Protein AF-A0A939ZWT0-F1 (afdb_monomer)

Structure (mmCIF, N/CA/C/O backbone):
data_AF-A0A939ZWT0-F1
#
_entry.id   AF-A0A939ZWT0-F1
#
loop_
_atom_site.group_PDB
_atom_site.id
_atom_site.type_symbol
_atom_site.label_atom_id
_atom_site.label_alt_id
_atom_site.label_comp_id
_atom_site.label_asym_id
_atom_site.label_entity_id
_atom_site.label_seq_id
_atom_site.pdbx_PDB_ins_code
_atom_site.Cartn_x
_atom_site.Cartn_y
_atom_site.Cartn_z
_atom_site.occupancy
_atom_site.B_iso_or_equiv
_atom_site.auth_seq_id
_atom_site.auth_comp_id
_atom_site.auth_asym_id
_atom_site.auth_atom_id
_atom_site.pdbx_PDB_model_num
ATOM 1 N N . MET A 1 1 ? -25.552 7.555 7.723 1.00 55.94 1 MET A N 1
ATOM 2 C CA . MET A 1 1 ? -25.184 6.238 8.278 1.00 55.94 1 MET A CA 1
ATOM 3 C C . MET A 1 1 ? -23.714 6.033 7.975 1.00 55.94 1 MET A C 1
ATOM 5 O O . MET A 1 1 ? -23.357 6.115 6.806 1.00 55.94 1 MET A O 1
ATOM 9 N N . PHE A 1 2 ? -22.864 5.891 8.991 1.00 69.81 2 PHE A N 1
ATOM 10 C CA . PHE A 1 2 ? -21.455 5.576 8.764 1.00 69.81 2 PHE A CA 1
ATOM 11 C C . PHE A 1 2 ? -21.344 4.125 8.287 1.00 69.81 2 PHE A C 1
ATOM 13 O O . PHE A 1 2 ? -22.028 3.248 8.814 1.00 69.81 2 PHE A O 1
ATOM 20 N N . VAL A 1 3 ? -20.524 3.876 7.268 1.00 81.06 3 VAL A N 1
ATOM 21 C CA . VAL A 1 3 ? -20.187 2.512 6.848 1.00 81.06 3 VAL A CA 1
ATOM 22 C C . VAL A 1 3 ? -18.970 2.096 7.662 1.00 81.06 3 VAL A C 1
ATOM 24 O O . VAL A 1 3 ? -17.930 2.737 7.559 1.00 81.06 3 VAL A O 1
ATOM 27 N N . ASN A 1 4 ? -19.110 1.058 8.486 1.00 88.00 4 ASN A N 1
ATOM 28 C CA . ASN A 1 4 ? -17.984 0.466 9.201 1.00 88.00 4 ASN A CA 1
ATOM 29 C C . ASN A 1 4 ? -17.369 -0.645 8.332 1.00 88.00 4 ASN A C 1
ATOM 31 O O . ASN A 1 4 ? -17.991 -1.706 8.221 1.00 88.00 4 ASN A O 1
ATOM 35 N N . PRO A 1 5 ? -16.182 -0.448 7.728 1.00 89.62 5 PRO A N 1
ATOM 36 C CA . PRO A 1 5 ? -15.557 -1.482 6.908 1.00 89.62 5 PRO A CA 1
ATOM 37 C C . PRO A 1 5 ? -15.033 -2.668 7.738 1.00 89.62 5 PRO A C 1
ATOM 39 O O . PRO A 1 5 ? -14.711 -3.701 7.164 1.00 89.62 5 PRO A O 1
ATOM 42 N N . TYR A 1 6 ? -15.009 -2.554 9.073 1.00 90.25 6 TYR A N 1
ATOM 43 C CA . TYR A 1 6 ? -14.523 -3.580 10.001 1.00 90.25 6 TYR A CA 1
ATOM 44 C C . TYR A 1 6 ? -15.624 -4.431 10.642 1.00 90.25 6 TYR A C 1
ATOM 46 O O . TYR A 1 6 ? -15.314 -5.293 11.462 1.00 90.25 6 TYR A O 1
ATOM 54 N N . LYS A 1 7 ? -16.901 -4.197 10.304 1.00 86.25 7 LYS A N 1
ATOM 55 C CA . LYS A 1 7 ? -18.057 -4.763 11.024 1.00 86.25 7 LYS A CA 1
ATOM 56 C C . LYS A 1 7 ? -17.969 -6.281 11.257 1.00 86.25 7 LYS A C 1
ATOM 58 O O . LYS A 1 7 ? -18.334 -6.731 12.334 1.00 86.25 7 LYS A O 1
ATOM 63 N N . ASP A 1 8 ? -17.432 -7.018 10.286 1.00 85.75 8 ASP A N 1
ATOM 64 C CA . ASP A 1 8 ? -17.311 -8.483 10.310 1.00 85.75 8 ASP A CA 1
ATOM 65 C C . ASP A 1 8 ? -15.844 -8.938 10.116 1.00 85.75 8 ASP A C 1
ATOM 67 O O . ASP A 1 8 ? -15.560 -9.965 9.498 1.00 85.75 8 ASP A O 1
ATOM 71 N N . CYS A 1 9 ? -14.883 -8.114 10.556 1.00 88.25 9 CYS A N 1
ATOM 72 C CA . CYS A 1 9 ? -13.453 -8.332 10.308 1.00 88.25 9 CYS A CA 1
ATOM 73 C C . CYS A 1 9 ? -12.710 -8.999 11.469 1.00 88.25 9 CYS A C 1
ATOM 75 O O . CYS A 1 9 ? -11.755 -9.732 11.225 1.00 88.25 9 CYS A O 1
ATOM 77 N N . PHE A 1 10 ? -13.136 -8.763 12.711 1.00 86.81 10 PHE A N 1
ATOM 78 C CA . PHE A 1 10 ? -12.363 -9.138 13.902 1.00 86.81 10 PHE A CA 1
ATOM 79 C C . PHE A 1 10 ? -12.363 -10.642 14.218 1.00 86.81 10 PHE A C 1
ATOM 81 O O . PHE A 1 10 ? -11.518 -11.097 14.981 1.00 86.81 10 PHE A O 1
ATOM 88 N N . ASP A 1 11 ? -13.228 -11.428 13.569 1.00 84.88 11 ASP A N 1
ATOM 89 C CA . ASP A 1 11 ? -13.191 -12.897 13.634 1.00 84.88 11 ASP A CA 1
ATOM 90 C C . ASP A 1 11 ? -12.114 -13.506 12.716 1.00 84.88 11 ASP A C 1
ATOM 92 O O . ASP A 1 11 ? -11.794 -14.693 12.814 1.00 84.88 11 ASP A O 1
ATOM 96 N N . LYS A 1 12 ? -11.551 -12.712 11.795 1.00 83.50 12 LYS A N 1
ATOM 97 C CA . LYS A 1 12 ? -10.496 -13.149 10.877 1.00 83.50 12 LYS A CA 1
ATOM 98 C C . LYS A 1 12 ? -9.126 -12.881 11.480 1.00 83.50 12 LYS A C 1
ATOM 100 O O . LYS A 1 12 ? -8.901 -11.859 12.126 1.00 83.50 12 LYS A O 1
ATOM 105 N N . LYS A 1 13 ? -8.166 -13.760 11.183 1.00 88.50 13 LYS A N 1
ATOM 106 C CA . LYS A 1 13 ? -6.761 -13.492 11.498 1.00 88.50 13 LYS A CA 1
ATOM 107 C C . LYS A 1 13 ? -6.303 -12.248 10.711 1.00 88.50 13 LYS A C 1
ATOM 109 O O . LYS A 1 13 ? -6.398 -12.270 9.484 1.00 88.50 13 LYS A O 1
ATOM 114 N N . PRO A 1 14 ? -5.782 -11.197 11.369 1.00 93.75 14 PRO A N 1
ATOM 115 C CA . PRO A 1 14 ? -5.213 -10.057 10.665 1.00 93.75 14 PRO A CA 1
ATOM 116 C C . PRO A 1 14 ? -3.953 -10.479 9.902 1.00 93.75 14 PRO A C 1
ATOM 118 O O . PRO A 1 14 ? -3.108 -11.201 10.437 1.00 93.75 14 PRO A O 1
ATOM 121 N N . LEU A 1 15 ? -3.834 -10.015 8.661 1.00 97.00 15 LEU A N 1
ATOM 122 C CA . LEU A 1 15 ? -2.689 -10.255 7.791 1.00 97.00 15 LEU A CA 1
ATOM 123 C C . LEU A 1 15 ? -1.792 -9.024 7.743 1.00 97.00 15 LEU A C 1
ATOM 125 O O . LEU A 1 15 ? -2.279 -7.904 7.602 1.00 97.00 15 LEU A O 1
ATOM 129 N N . ARG A 1 16 ? -0.478 -9.225 7.805 1.00 97.56 16 ARG A N 1
ATOM 130 C CA . ARG A 1 16 ? 0.509 -8.155 7.634 1.00 97.56 16 ARG A CA 1
ATOM 131 C C . ARG A 1 16 ? 0.931 -8.062 6.167 1.00 97.56 16 ARG A C 1
ATOM 133 O O . ARG A 1 16 ? 1.490 -9.014 5.624 1.00 97.56 16 ARG A O 1
ATOM 140 N N . CYS A 1 17 ? 0.683 -6.924 5.521 1.00 98.38 17 CYS A N 1
ATOM 141 C CA . CYS A 1 17 ? 0.970 -6.717 4.099 1.00 98.38 17 CYS A CA 1
ATOM 142 C C . CYS A 1 17 ? 1.744 -5.415 3.839 1.00 98.38 17 CYS A C 1
ATOM 144 O O . CYS A 1 17 ? 1.376 -4.365 4.362 1.00 98.38 17 CYS A O 1
ATOM 146 N N . THR A 1 18 ? 2.765 -5.453 2.982 1.00 97.75 18 THR A N 1
ATOM 147 C CA . THR A 1 18 ? 3.367 -4.246 2.376 1.00 97.75 18 THR A CA 1
ATOM 148 C C . THR A 1 18 ? 3.196 -4.304 0.863 1.00 97.75 18 THR A C 1
ATOM 150 O O . THR A 1 18 ? 3.158 -5.385 0.282 1.00 97.75 18 THR A O 1
ATOM 153 N N . PHE A 1 19 ? 3.034 -3.156 0.213 1.00 98.06 19 PHE A N 1
ATOM 154 C CA . PHE A 1 19 ? 2.820 -3.093 -1.237 1.00 98.06 19 PHE A CA 1
ATOM 155 C C . PHE A 1 19 ? 3.864 -2.236 -1.955 1.00 98.06 19 PHE A C 1
ATOM 157 O O . PHE A 1 19 ? 3.763 -2.072 -3.166 1.00 98.06 19 PHE A O 1
ATOM 164 N N . HIS A 1 20 ? 4.851 -1.719 -1.222 1.00 97.69 20 HIS A N 1
ATOM 165 C CA . HIS A 1 20 ? 5.892 -0.848 -1.748 1.00 97.69 20 HIS A CA 1
ATOM 166 C C . HIS A 1 20 ? 7.265 -1.382 -1.318 1.00 97.69 20 HIS A C 1
ATOM 168 O O . HIS A 1 20 ? 7.700 -1.203 -0.179 1.00 97.69 20 HIS A O 1
ATOM 174 N N . THR A 1 21 ? 7.918 -2.130 -2.204 1.00 97.50 21 THR A N 1
ATOM 175 C CA . THR A 1 21 ? 9.168 -2.844 -1.914 1.00 97.50 21 THR A CA 1
ATOM 176 C C . THR A 1 21 ? 10.000 -2.973 -3.186 1.00 97.50 21 THR A C 1
ATOM 178 O O . THR A 1 21 ? 9.515 -3.503 -4.186 1.00 97.50 21 THR A O 1
ATOM 181 N N . HIS A 1 22 ? 11.268 -2.561 -3.126 1.00 97.69 22 HIS A N 1
ATOM 182 C CA . HIS A 1 22 ? 12.215 -2.620 -4.241 1.00 97.69 22 HIS A CA 1
ATOM 183 C C . HIS A 1 22 ? 13.304 -3.661 -3.981 1.00 97.69 22 HIS A C 1
ATOM 185 O O . HIS A 1 22 ? 14.004 -3.610 -2.968 1.00 97.69 22 HIS A O 1
ATOM 191 N N . ALA A 1 23 ? 13.475 -4.608 -4.904 1.00 97.81 23 ALA A N 1
ATOM 192 C CA . ALA A 1 23 ? 14.483 -5.667 -4.813 1.00 97.81 23 ALA A CA 1
ATOM 193 C C . ALA A 1 23 ? 14.763 -6.306 -6.184 1.00 97.81 23 ALA A C 1
ATOM 195 O O . ALA A 1 23 ? 13.884 -6.367 -7.044 1.00 97.81 23 ALA A O 1
ATOM 196 N N . GLY A 1 24 ? 15.973 -6.835 -6.367 1.00 96.94 24 GLY A N 1
ATOM 197 C CA . GLY A 1 24 ? 16.367 -7.631 -7.535 1.00 96.94 24 GLY A CA 1
ATOM 198 C C . GLY A 1 24 ? 16.687 -6.828 -8.792 1.00 96.94 24 GLY A C 1
ATOM 199 O O . GLY A 1 24 ? 16.723 -7.399 -9.877 1.00 96.94 24 GLY A O 1
ATOM 200 N N . THR A 1 25 ? 16.921 -5.518 -8.677 1.00 95.50 25 THR A N 1
ATOM 201 C CA . THR A 1 25 ? 17.346 -4.673 -9.810 1.00 95.50 25 THR A CA 1
ATOM 202 C C . THR A 1 25 ? 18.865 -4.500 -9.885 1.00 95.50 25 THR A C 1
ATOM 204 O O . THR A 1 25 ? 19.376 -3.874 -10.812 1.00 95.50 25 THR A O 1
ATOM 207 N N . GLY A 1 26 ? 19.596 -5.097 -8.939 1.00 93.69 26 GLY A N 1
ATOM 208 C CA . GLY A 1 26 ? 21.048 -5.248 -8.961 1.00 93.69 26 GLY A CA 1
ATOM 209 C C . GLY A 1 26 ? 21.824 -4.111 -8.281 1.00 93.69 26 GLY A C 1
ATOM 210 O O . GLY A 1 26 ? 21.260 -3.068 -7.933 1.00 93.69 26 GLY A O 1
ATOM 211 N N . PRO A 1 27 ? 23.143 -4.283 -8.077 1.00 90.94 27 PRO A N 1
ATOM 212 C CA . PRO A 1 27 ? 23.967 -3.332 -7.336 1.00 90.94 27 PRO A CA 1
ATOM 213 C C . PRO A 1 27 ? 23.902 -1.907 -7.900 1.00 90.94 27 PRO A C 1
ATOM 215 O O . PRO A 1 27 ? 23.969 -1.696 -9.108 1.00 90.94 27 PRO A O 1
ATOM 218 N N . GLY A 1 28 ? 23.813 -0.912 -7.013 1.00 88.19 28 GLY A N 1
ATOM 219 C CA . GLY A 1 28 ? 23.777 0.506 -7.399 1.00 88.19 28 GLY A CA 1
ATOM 220 C C . GLY A 1 28 ? 22.407 1.025 -7.853 1.00 88.19 28 GLY A C 1
ATOM 221 O O . GLY A 1 28 ? 22.314 2.181 -8.254 1.00 88.19 28 GLY A O 1
ATOM 222 N N . THR A 1 29 ? 21.351 0.214 -7.759 1.00 92.19 29 THR A N 1
ATOM 223 C CA . THR A 1 29 ? 19.970 0.609 -8.087 1.00 92.19 29 THR A CA 1
ATOM 224 C C . THR A 1 29 ? 19.101 0.792 -6.830 1.00 92.19 29 THR A C 1
ATOM 226 O O . THR A 1 29 ? 19.583 0.690 -5.691 1.00 92.19 29 THR A O 1
ATOM 229 N N . CYS A 1 30 ? 17.812 1.096 -7.014 1.00 89.69 30 CYS A N 1
ATOM 230 C CA . CYS A 1 30 ? 16.846 1.181 -5.918 1.00 89.69 30 CYS A CA 1
ATOM 231 C C . CYS A 1 30 ? 16.649 -0.180 -5.232 1.00 89.69 30 CYS A C 1
ATOM 233 O O . CYS A 1 30 ? 16.894 -0.285 -4.029 1.00 89.69 30 CYS A O 1
ATOM 235 N N . GLY A 1 31 ? 16.371 -1.239 -5.997 1.00 92.69 31 GLY A N 1
ATOM 236 C CA . GLY A 1 31 ? 16.328 -2.629 -5.534 1.00 92.69 31 GLY A CA 1
ATOM 237 C C . GLY A 1 31 ? 17.710 -3.282 -5.500 1.00 92.69 31 GLY A C 1
ATOM 238 O O . GLY A 1 31 ? 17.942 -4.293 -6.162 1.00 92.69 31 GLY A O 1
ATOM 239 N N . ALA A 1 32 ? 18.640 -2.680 -4.751 1.00 95.19 32 ALA A N 1
ATOM 240 C CA . ALA A 1 32 ? 20.052 -3.075 -4.728 1.00 95.19 32 ALA A CA 1
ATOM 241 C C . ALA A 1 32 ? 20.316 -4.488 -4.184 1.00 95.19 32 ALA A C 1
ATOM 243 O O . ALA A 1 32 ? 21.390 -5.036 -4.428 1.00 95.19 32 ALA A O 1
ATOM 244 N N . TYR A 1 33 ? 19.375 -5.037 -3.418 1.00 97.62 33 TYR A N 1
ATOM 245 C CA . TYR A 1 33 ? 19.479 -6.361 -2.816 1.00 97.62 33 TYR A CA 1
ATOM 246 C C . TYR A 1 33 ? 18.668 -7.381 -3.596 1.00 97.62 33 TYR A C 1
ATOM 248 O O . TYR A 1 33 ? 17.606 -7.056 -4.128 1.00 97.62 33 TYR A O 1
ATOM 256 N N . GLU A 1 34 ? 19.160 -8.615 -3.645 1.00 97.38 34 GLU A N 1
ATOM 257 C CA . GLU A 1 34 ? 18.509 -9.693 -4.377 1.00 97.38 34 GLU A CA 1
ATOM 258 C C . GLU A 1 34 ? 17.163 -10.050 -3.742 1.00 97.38 34 GLU A C 1
ATOM 260 O O . GLU A 1 34 ? 17.007 -10.073 -2.519 1.00 97.38 34 GLU A O 1
ATOM 265 N N . ILE A 1 35 ? 16.179 -10.386 -4.580 1.00 97.81 35 ILE A N 1
ATOM 266 C CA . ILE A 1 35 ? 14.846 -10.822 -4.123 1.00 97.81 35 ILE A CA 1
ATOM 267 C C . ILE A 1 35 ? 14.970 -12.023 -3.172 1.00 97.81 35 ILE A C 1
ATOM 269 O O . ILE A 1 35 ? 14.230 -12.130 -2.194 1.00 97.81 35 ILE A O 1
ATOM 273 N N . ASP A 1 36 ? 15.945 -12.894 -3.436 1.00 97.50 36 ASP A N 1
ATOM 274 C CA . ASP A 1 36 ? 16.231 -14.077 -2.629 1.00 97.50 36 ASP A CA 1
ATOM 275 C C . ASP A 1 36 ? 16.775 -13.778 -1.227 1.00 97.50 36 ASP A C 1
ATOM 277 O O . ASP A 1 36 ? 16.634 -14.631 -0.354 1.00 97.50 36 ASP A O 1
ATOM 281 N N . ASP A 1 37 ? 17.323 -12.585 -0.994 1.00 97.31 37 ASP A N 1
ATOM 282 C CA . ASP A 1 37 ? 17.753 -12.133 0.333 1.00 97.31 37 ASP A CA 1
ATOM 283 C C . ASP A 1 37 ? 16.625 -11.379 1.056 1.00 97.31 37 ASP A C 1
ATOM 285 O O . ASP A 1 37 ? 16.455 -11.490 2.270 1.00 97.31 37 ASP A O 1
ATOM 289 N N . VAL A 1 38 ? 15.822 -10.616 0.308 1.00 98.00 38 VAL A N 1
ATOM 290 C CA . VAL A 1 38 ? 14.782 -9.733 0.858 1.00 98.00 38 VAL A CA 1
ATOM 291 C C . VAL A 1 38 ? 13.544 -10.510 1.317 1.00 98.00 38 VAL A C 1
ATOM 293 O O . VAL A 1 38 ? 13.038 -10.279 2.418 1.00 98.00 38 VAL A O 1
ATOM 296 N N . LEU A 1 39 ? 13.033 -11.439 0.501 1.00 97.94 39 LEU A N 1
ATOM 297 C CA . LEU A 1 39 ? 11.776 -12.138 0.799 1.00 9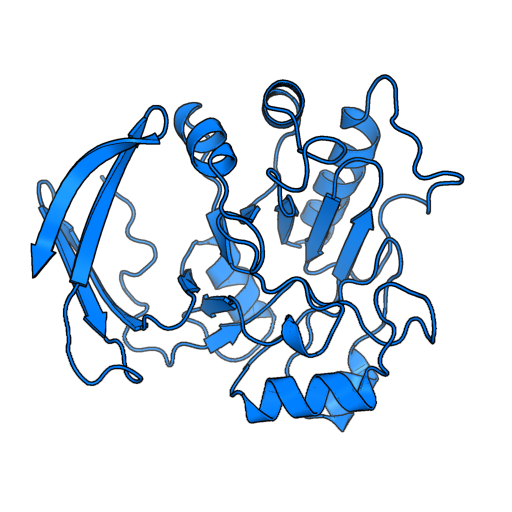7.94 39 LEU A CA 1
ATOM 298 C C . LEU A 1 39 ? 11.818 -13.002 2.072 1.00 97.94 39 LEU A C 1
ATOM 300 O O . LEU A 1 39 ? 10.839 -12.958 2.829 1.00 97.94 39 LEU A O 1
ATOM 304 N N . PRO A 1 40 ? 12.899 -13.756 2.363 1.00 97.56 40 PRO A N 1
ATOM 305 C CA . PRO A 1 40 ? 13.006 -14.492 3.620 1.00 97.56 40 PRO A CA 1
ATOM 306 C C . PRO A 1 40 ? 12.895 -13.593 4.853 1.00 97.56 40 PRO A C 1
ATOM 308 O O . PRO A 1 40 ? 12.176 -13.944 5.784 1.00 97.56 40 PRO A O 1
ATOM 311 N N . LEU A 1 41 ? 13.513 -12.408 4.840 1.00 97.31 41 LEU A N 1
ATOM 312 C CA . LEU A 1 41 ? 13.488 -11.489 5.982 1.00 97.31 41 LEU A CA 1
ATOM 313 C C . LEU A 1 41 ? 12.079 -10.966 6.267 1.00 97.31 41 LEU A C 1
ATOM 315 O O . LEU A 1 41 ? 11.632 -10.953 7.413 1.00 97.31 41 LEU A O 1
ATOM 319 N N . TYR A 1 42 ? 11.330 -10.591 5.230 1.00 97.94 42 TYR A N 1
ATOM 320 C CA . TYR A 1 42 ? 9.930 -10.206 5.405 1.00 97.94 42 TYR A CA 1
ATOM 321 C C . TYR A 1 42 ? 9.082 -11.348 5.973 1.00 97.94 42 TYR A C 1
ATOM 323 O O . TYR A 1 42 ? 8.254 -11.129 6.863 1.00 97.94 42 TYR A O 1
ATOM 331 N N . LYS A 1 43 ? 9.314 -12.579 5.510 1.00 97.19 43 LYS A N 1
ATOM 332 C CA . LYS A 1 43 ? 8.637 -13.765 6.041 1.00 97.19 43 LYS A CA 1
ATOM 333 C C . LYS A 1 43 ? 8.977 -14.006 7.514 1.00 97.19 43 LYS A C 1
ATOM 335 O O . LYS A 1 43 ? 8.073 -14.272 8.303 1.00 97.19 43 LYS A O 1
ATOM 340 N N . GLU A 1 44 ? 10.249 -13.892 7.892 1.00 96.81 44 GLU A N 1
ATOM 341 C CA . GLU A 1 44 ? 10.716 -14.016 9.281 1.00 96.81 44 GLU A CA 1
ATOM 342 C C . GLU A 1 44 ? 10.099 -12.947 10.194 1.00 96.81 44 GLU A C 1
ATOM 344 O O . GLU A 1 44 ? 9.747 -13.236 11.336 1.00 96.81 44 GLU A O 1
ATOM 349 N N . LEU A 1 45 ? 9.869 -11.741 9.670 1.00 96.00 45 LEU A N 1
ATOM 350 C CA . LEU A 1 45 ? 9.174 -10.650 10.363 1.00 96.00 45 LEU A CA 1
ATOM 351 C C . LEU A 1 45 ? 7.642 -10.804 10.391 1.00 96.00 45 LEU A C 1
ATOM 353 O O . LEU A 1 45 ? 6.931 -9.906 10.856 1.00 96.00 45 LEU A O 1
ATOM 357 N N . GLY A 1 46 ? 7.117 -11.928 9.904 1.00 95.81 46 GLY A N 1
ATOM 358 C CA . GLY A 1 46 ? 5.699 -12.263 9.969 1.00 95.81 46 GLY A CA 1
ATOM 359 C C . GLY A 1 46 ? 4.833 -11.550 8.935 1.00 95.81 46 GLY A C 1
ATOM 360 O O . GLY A 1 46 ? 3.635 -11.409 9.163 1.00 95.81 46 GLY A O 1
ATOM 361 N N . TYR A 1 47 ? 5.402 -11.080 7.820 1.00 97.81 47 TYR A N 1
ATOM 362 C CA . TYR A 1 47 ? 4.591 -10.595 6.704 1.00 97.81 47 TYR A CA 1
ATOM 363 C C . TYR A 1 47 ? 3.884 -11.756 6.006 1.00 97.81 47 TYR A C 1
ATOM 365 O O . TYR A 1 47 ? 4.487 -12.768 5.643 1.00 97.81 47 TYR A O 1
ATOM 373 N N . ASP A 1 48 ? 2.5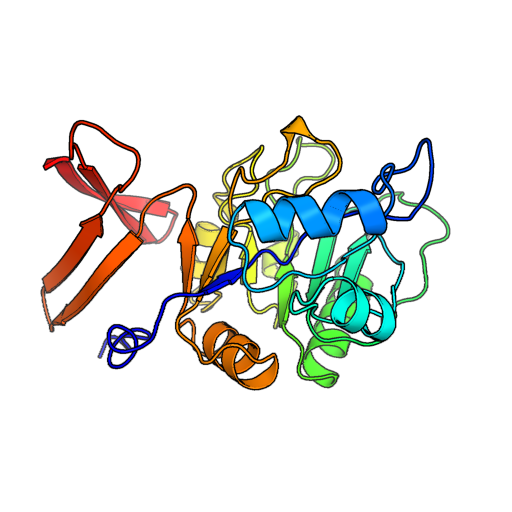87 -11.585 5.779 1.00 98.00 48 ASP A N 1
ATOM 374 C CA . ASP A 1 48 ? 1.763 -12.546 5.063 1.00 98.00 48 ASP A CA 1
ATOM 375 C C . ASP A 1 48 ? 1.845 -12.345 3.550 1.00 98.00 48 ASP A C 1
ATOM 377 O O . ASP A 1 48 ? 1.808 -13.338 2.815 1.00 98.00 48 ASP A O 1
ATOM 381 N N . SER A 1 49 ? 1.970 -11.088 3.103 1.00 98.19 49 SER A N 1
ATOM 382 C CA . SER A 1 49 ? 1.989 -10.718 1.687 1.00 98.19 49 SER A CA 1
ATOM 383 C C . SER A 1 49 ? 2.850 -9.491 1.378 1.00 98.19 49 SER A C 1
ATOM 385 O O . SER A 1 49 ? 2.954 -8.580 2.200 1.00 98.19 49 SER A O 1
ATOM 387 N N . LEU A 1 50 ? 3.406 -9.449 0.162 1.00 97.62 50 LEU A N 1
ATOM 388 C CA . LEU A 1 50 ? 4.179 -8.325 -0.380 1.00 97.62 50 LEU A CA 1
ATOM 389 C C . LEU A 1 50 ? 3.825 -7.998 -1.834 1.00 97.62 50 LEU A C 1
ATOM 391 O O . LEU A 1 50 ? 3.159 -8.791 -2.490 1.00 97.62 50 LEU A O 1
ATOM 395 N N . CYS A 1 51 ? 4.314 -6.869 -2.351 1.00 98.50 51 CYS A N 1
ATOM 396 C CA . CYS A 1 51 ? 4.422 -6.583 -3.784 1.00 98.50 51 CYS A CA 1
ATOM 397 C C . CYS A 1 51 ? 5.867 -6.179 -4.103 1.00 98.50 51 CYS A C 1
ATOM 399 O O . CYS A 1 51 ? 6.383 -5.262 -3.473 1.00 98.50 51 CYS A O 1
ATOM 401 N N . LEU A 1 52 ? 6.503 -6.831 -5.082 1.00 97.81 52 LEU A N 1
ATOM 402 C CA . LEU A 1 52 ? 7.794 -6.393 -5.630 1.00 97.81 52 LEU A CA 1
ATOM 403 C C . LEU A 1 52 ? 7.531 -5.258 -6.628 1.00 97.81 52 LEU A C 1
ATOM 405 O O . LEU A 1 52 ? 7.282 -5.499 -7.805 1.00 97.81 52 LEU A O 1
ATOM 409 N N . SER A 1 53 ? 7.506 -4.022 -6.139 1.00 97.94 53 SER A N 1
ATOM 410 C CA . SER A 1 53 ? 7.026 -2.845 -6.864 1.00 97.94 53 SER A CA 1
ATOM 411 C C . SER A 1 53 ? 8.169 -2.017 -7.463 1.00 97.94 53 SER A C 1
ATOM 413 O O . SER A 1 53 ? 8.222 -0.811 -7.257 1.00 97.94 53 SER A O 1
ATOM 415 N N . ASN A 1 54 ? 9.088 -2.648 -8.197 1.00 97.06 54 ASN A N 1
ATOM 416 C CA . ASN A 1 54 ? 10.242 -1.953 -8.777 1.00 97.06 54 ASN A CA 1
ATOM 417 C C . ASN A 1 54 ? 9.818 -0.795 -9.711 1.00 97.06 54 ASN A C 1
ATOM 419 O O . ASN A 1 54 ? 8.817 -0.894 -10.433 1.00 97.06 54 ASN A O 1
ATOM 423 N N . HIS A 1 55 ? 10.606 0.288 -9.732 1.00 95.25 55 HIS A N 1
ATOM 424 C CA . HIS A 1 55 ? 10.362 1.461 -10.582 1.00 95.25 55 HIS A CA 1
ATOM 425 C C . HIS A 1 55 ? 10.246 1.091 -12.065 1.00 95.25 55 HIS A C 1
ATOM 427 O O . HIS A 1 55 ? 11.211 0.645 -12.686 1.00 95.25 55 HIS A O 1
ATOM 433 N N . ASN A 1 56 ? 9.062 1.315 -12.640 1.00 95.44 56 ASN A N 1
ATOM 434 C CA . ASN A 1 56 ? 8.721 1.086 -14.046 1.00 95.44 56 ASN A CA 1
ATOM 435 C C . ASN A 1 56 ? 9.135 -0.295 -14.585 1.00 95.44 56 ASN A C 1
ATOM 437 O O . ASN A 1 56 ? 9.353 -0.455 -15.789 1.00 95.44 56 ASN A O 1
ATOM 441 N N . LEU A 1 57 ? 9.240 -1.290 -13.702 1.00 95.25 57 LEU A N 1
ATOM 442 C CA . LEU A 1 57 ? 9.713 -2.626 -14.024 1.00 95.25 57 LEU A CA 1
ATOM 443 C C . LEU A 1 57 ? 8.798 -3.657 -13.372 1.00 95.25 57 LEU A C 1
ATOM 445 O O . LEU A 1 57 ? 8.754 -3.794 -12.152 1.00 95.25 57 LEU A O 1
ATOM 449 N N . TYR A 1 58 ? 8.101 -4.421 -14.206 1.00 96.56 58 TYR A N 1
ATOM 450 C CA . TYR A 1 58 ? 7.333 -5.564 -13.739 1.00 96.56 58 TYR A CA 1
ATOM 451 C C . TYR A 1 58 ? 8.258 -6.752 -13.455 1.00 96.56 58 TYR A C 1
ATOM 453 O O . TYR A 1 58 ? 9.070 -7.132 -14.299 1.00 96.56 58 TYR A O 1
ATOM 461 N N . THR A 1 59 ? 8.109 -7.344 -12.271 1.00 96.31 59 THR A N 1
ATOM 462 C CA . THR A 1 59 ? 8.764 -8.596 -11.875 1.00 96.31 59 THR A CA 1
ATOM 463 C C . THR A 1 59 ? 7.693 -9.665 -11.699 1.00 96.31 59 THR A C 1
ATOM 465 O O . THR A 1 59 ? 6.794 -9.486 -10.878 1.00 96.31 59 THR A O 1
ATOM 468 N N . ASP A 1 60 ? 7.774 -10.767 -12.451 1.00 97.12 60 ASP A N 1
ATOM 469 C CA . ASP A 1 60 ? 6.839 -11.886 -12.294 1.00 97.12 60 ASP A CA 1
ATOM 470 C C . ASP A 1 60 ? 7.045 -12.552 -10.919 1.00 97.12 60 ASP A C 1
ATOM 472 O O . ASP A 1 60 ? 8.129 -13.077 -10.640 1.00 97.12 60 ASP A O 1
ATOM 476 N N . PRO A 1 61 ? 6.033 -12.537 -10.031 1.00 96.25 61 PRO A N 1
ATOM 477 C CA . PRO A 1 61 ? 6.179 -13.071 -8.686 1.00 96.25 61 PRO A CA 1
ATOM 478 C C . PRO A 1 61 ? 6.120 -14.604 -8.606 1.00 96.25 61 PRO A C 1
ATOM 480 O O . PRO A 1 61 ? 6.417 -15.149 -7.542 1.00 96.25 61 PRO A O 1
ATOM 483 N N . ALA A 1 62 ? 5.705 -15.318 -9.661 1.00 96.62 62 ALA A N 1
ATOM 484 C CA . ALA A 1 62 ? 5.280 -16.718 -9.559 1.00 96.62 62 ALA A CA 1
ATOM 485 C C . ALA A 1 62 ? 6.368 -17.664 -9.018 1.00 96.62 62 ALA A C 1
ATOM 487 O O . ALA A 1 62 ? 6.106 -18.483 -8.130 1.00 96.62 62 ALA A O 1
ATOM 488 N N . GLU A 1 63 ? 7.599 -17.550 -9.523 1.00 96.50 63 GLU A N 1
ATOM 489 C CA . GLU A 1 63 ? 8.707 -18.407 -9.084 1.00 96.50 63 GLU A CA 1
ATOM 490 C C . GLU A 1 63 ? 9.156 -18.076 -7.655 1.00 96.50 63 GLU A C 1
ATOM 492 O O . GLU A 1 63 ? 9.402 -18.984 -6.854 1.00 96.50 63 GLU A O 1
ATOM 497 N N . TYR A 1 64 ? 9.194 -16.790 -7.306 1.00 97.69 64 TYR A N 1
ATOM 498 C CA . TYR A 1 64 ? 9.589 -16.319 -5.980 1.00 97.69 64 TYR A CA 1
ATOM 499 C C . TYR A 1 64 ? 8.558 -16.668 -4.904 1.00 97.69 64 TYR A C 1
ATOM 501 O O . TYR A 1 64 ? 8.931 -17.136 -3.829 1.00 97.69 64 TYR A O 1
ATOM 509 N N . GLU A 1 65 ? 7.264 -16.521 -5.199 1.00 96.75 65 GLU A N 1
ATOM 510 C CA . GLU A 1 65 ? 6.173 -16.921 -4.305 1.00 96.75 65 GLU A CA 1
ATOM 511 C C . GLU A 1 65 ? 6.262 -18.417 -3.987 1.00 96.75 65 GLU A C 1
ATOM 513 O O . GLU A 1 65 ? 6.216 -18.813 -2.818 1.00 96.75 65 GLU A O 1
ATOM 518 N N . LYS A 1 66 ? 6.474 -19.255 -5.012 1.00 96.94 66 LYS A N 1
ATOM 519 C CA . LYS A 1 66 ? 6.645 -20.703 -4.842 1.00 96.94 66 LYS A CA 1
ATOM 520 C C . LYS A 1 66 ? 7.889 -21.042 -4.021 1.00 96.94 66 LYS A C 1
ATOM 522 O O . LYS A 1 66 ? 7.822 -21.912 -3.155 1.00 96.94 66 LYS A O 1
ATOM 527 N N . LYS A 1 67 ? 9.018 -20.388 -4.304 1.00 97.88 67 LYS A N 1
ATOM 528 C CA . LYS A 1 67 ? 10.306 -20.646 -3.646 1.00 97.88 67 LYS A CA 1
ATOM 529 C C . LYS A 1 67 ? 10.286 -20.253 -2.169 1.00 97.88 67 LYS A C 1
ATOM 531 O O . LYS A 1 67 ? 10.735 -21.025 -1.326 1.00 97.88 67 LYS A O 1
ATOM 536 N N . HIS A 1 68 ? 9.753 -19.075 -1.857 1.00 97.12 68 HIS A N 1
ATOM 537 C CA . HIS A 1 68 ? 9.831 -18.486 -0.517 1.00 97.12 68 HIS A CA 1
ATOM 538 C C . HIS A 1 68 ? 8.584 -18.744 0.334 1.00 97.12 68 HIS A C 1
ATOM 540 O O . HIS A 1 68 ? 8.635 -18.635 1.560 1.00 97.12 68 HIS A O 1
ATOM 546 N N . GLY A 1 69 ? 7.461 -19.148 -0.266 1.00 95.62 69 GLY A N 1
ATOM 547 C CA . GLY A 1 69 ? 6.216 -19.442 0.452 1.00 95.62 69 GLY A CA 1
ATOM 548 C C . GLY A 1 69 ? 5.563 -18.202 1.076 1.00 95.62 69 GLY A C 1
ATOM 549 O O . GLY A 1 69 ? 4.883 -18.303 2.101 1.00 95.62 69 GLY A O 1
ATOM 550 N N . ILE A 1 70 ? 5.791 -17.031 0.485 1.00 96.69 70 ILE A N 1
ATOM 551 C CA . ILE A 1 70 ? 5.183 -15.754 0.864 1.00 96.69 70 ILE A CA 1
ATOM 552 C C . ILE A 1 70 ? 4.310 -15.260 -0.286 1.00 96.69 70 ILE A C 1
ATOM 554 O O . ILE A 1 70 ? 4.691 -15.421 -1.440 1.00 96.69 70 ILE A O 1
ATOM 558 N N . LEU A 1 71 ? 3.126 -14.723 0.019 1.00 98.19 71 LEU A N 1
ATOM 559 C CA . LEU A 1 71 ? 2.195 -14.286 -1.017 1.00 98.19 71 LEU A CA 1
ATOM 560 C C . LEU A 1 71 ? 2.730 -13.008 -1.678 1.00 98.19 71 LEU A C 1
ATOM 562 O O . LEU A 1 71 ? 3.025 -12.034 -0.990 1.00 98.19 71 LEU A O 1
ATOM 566 N N . LEU A 1 72 ? 2.858 -12.997 -2.999 1.00 98.50 72 LEU A N 1
ATOM 567 C CA . LEU A 1 72 ? 3.403 -11.877 -3.757 1.00 98.50 72 LEU A CA 1
ATOM 568 C C . LEU A 1 72 ? 2.373 -11.364 -4.755 1.00 98.50 72 LEU A C 1
ATOM 570 O O . LEU A 1 72 ? 2.016 -12.042 -5.718 1.00 98.50 72 LEU A O 1
ATOM 574 N N . PHE A 1 73 ? 1.890 -10.149 -4.540 1.00 98.50 73 PHE A N 1
ATOM 575 C CA . PHE A 1 73 ? 1.071 -9.456 -5.516 1.00 98.50 73 PHE A CA 1
ATOM 576 C C . PHE A 1 73 ? 1.905 -9.062 -6.736 1.00 98.50 73 PHE A C 1
ATOM 578 O O . PHE A 1 73 ? 3.027 -8.577 -6.573 1.00 98.50 73 PHE A O 1
ATOM 585 N N . PRO A 1 74 ? 1.353 -9.225 -7.951 1.00 98.38 74 PRO A N 1
ATOM 586 C CA . PRO A 1 74 ? 1.944 -8.627 -9.132 1.00 98.38 74 PRO A CA 1
ATOM 587 C C . PRO A 1 74 ? 1.747 -7.108 -9.063 1.00 98.38 74 PRO A C 1
ATOM 589 O O . PRO A 1 74 ? 0.721 -6.624 -8.575 1.00 98.38 74 PRO A O 1
ATOM 592 N N . GLY A 1 75 ? 2.726 -6.353 -9.536 1.00 98.31 75 GLY A N 1
ATOM 593 C CA . GLY A 1 75 ? 2.652 -4.904 -9.575 1.00 98.31 75 GLY A CA 1
ATOM 594 C C . GLY A 1 75 ? 3.994 -4.286 -9.921 1.00 98.31 75 GLY A C 1
ATOM 595 O O . GLY A 1 75 ? 4.984 -4.982 -10.131 1.00 98.31 75 GLY A O 1
ATOM 596 N N . TYR A 1 76 ? 4.001 -2.965 -10.007 1.00 98.19 76 TYR A N 1
ATOM 597 C CA . TYR A 1 76 ? 5.201 -2.158 -10.194 1.00 98.19 76 TYR A CA 1
ATOM 598 C C . TYR A 1 76 ? 4.927 -0.753 -9.653 1.00 98.19 76 TYR A C 1
ATOM 600 O O . TYR A 1 76 ? 3.765 -0.371 -9.483 1.00 98.19 76 TYR A O 1
ATOM 608 N N . GLU A 1 77 ? 5.969 0.027 -9.399 1.00 97.50 77 GLU A N 1
ATOM 609 C CA . GLU A 1 77 ? 5.800 1.450 -9.126 1.00 97.50 77 GLU A CA 1
ATOM 610 C C . GLU A 1 77 ? 5.924 2.229 -10.436 1.00 97.50 77 GLU A C 1
ATOM 612 O O . GLU A 1 77 ? 6.975 2.242 -11.073 1.00 97.50 77 GLU A O 1
ATOM 617 N N . TYR A 1 78 ? 4.841 2.867 -10.878 1.00 96.31 78 TYR A N 1
ATOM 618 C CA . TYR A 1 78 ? 4.933 3.912 -11.888 1.00 96.31 78 TYR A CA 1
ATOM 619 C C . TYR A 1 78 ? 5.755 5.059 -11.313 1.00 96.31 78 TYR A C 1
ATOM 621 O O . TYR A 1 78 ? 5.401 5.624 -10.278 1.00 96.31 78 TYR A O 1
ATOM 629 N N . THR A 1 79 ? 6.822 5.420 -12.014 1.00 93.06 79 THR A N 1
ATOM 630 C CA . THR A 1 79 ? 7.790 6.402 -11.538 1.00 93.06 79 THR A CA 1
ATOM 631 C C . THR A 1 79 ? 8.067 7.411 -12.637 1.00 93.06 79 THR A C 1
ATOM 633 O O . THR A 1 79 ? 8.643 7.097 -13.681 1.00 93.06 79 THR A O 1
ATOM 636 N N . LYS A 1 80 ? 7.647 8.649 -12.399 1.00 89.69 80 LYS A N 1
ATOM 637 C CA . LYS A 1 80 ? 8.065 9.822 -13.163 1.00 89.69 80 LYS A CA 1
ATOM 638 C C . LYS A 1 80 ? 8.636 10.837 -12.183 1.00 89.69 80 LYS A C 1
ATOM 640 O O . LYS A 1 80 ? 9.588 10.513 -11.488 1.00 89.69 80 LYS A O 1
ATOM 645 N N . TRP A 1 81 ? 8.080 12.038 -12.148 1.00 86.75 81 TRP A N 1
ATOM 646 C CA . TRP A 1 81 ? 8.283 12.949 -11.038 1.00 86.75 81 TRP A CA 1
ATOM 647 C C . TRP A 1 81 ? 7.376 12.545 -9.870 1.00 86.75 81 TRP A C 1
ATOM 649 O O . TRP A 1 81 ? 7.807 12.491 -8.726 1.00 86.75 81 TRP A O 1
ATOM 659 N N . GLU A 1 82 ? 6.136 12.165 -10.182 1.00 91.12 82 GLU A N 1
ATOM 660 C CA . GLU A 1 82 ? 5.172 11.572 -9.264 1.00 91.12 82 GLU A CA 1
ATOM 661 C C . GLU A 1 82 ? 5.215 10.047 -9.328 1.00 91.12 82 GLU A C 1
ATOM 663 O O . GLU A 1 82 ? 5.470 9.439 -10.376 1.00 91.12 82 GLU A O 1
ATOM 668 N N . HIS A 1 83 ? 4.932 9.435 -8.185 1.00 94.12 83 HIS A N 1
ATOM 669 C CA . HIS A 1 83 ? 5.079 8.008 -7.966 1.00 94.12 83 HIS A CA 1
ATOM 670 C C . HIS A 1 83 ? 3.745 7.356 -7.599 1.00 94.12 83 HIS A C 1
ATOM 672 O O . HIS A 1 83 ? 2.914 7.938 -6.888 1.00 94.12 83 HIS A O 1
ATOM 678 N N . MET A 1 84 ? 3.530 6.136 -8.087 1.00 96.44 84 MET A N 1
ATOM 679 C CA . MET A 1 84 ? 2.341 5.354 -7.772 1.00 96.44 84 MET A CA 1
ATOM 680 C C . MET A 1 84 ? 2.606 3.858 -7.876 1.00 96.44 84 MET A C 1
ATOM 682 O O . MET A 1 84 ? 2.945 3.363 -8.947 1.00 96.44 84 MET A O 1
ATOM 686 N N . VAL A 1 85 ? 2.314 3.106 -6.821 1.00 98.44 85 VAL A N 1
ATOM 687 C CA . VAL A 1 85 ? 2.233 1.649 -6.912 1.00 98.44 85 VAL A CA 1
ATOM 688 C C . VAL A 1 85 ? 0.976 1.256 -7.694 1.00 98.44 85 VAL A C 1
ATOM 690 O O . VAL A 1 85 ? -0.160 1.525 -7.290 1.00 98.44 85 VAL A O 1
ATOM 693 N N . CYS A 1 86 ? 1.181 0.570 -8.815 1.00 98.62 86 CYS A N 1
ATOM 694 C CA . CYS A 1 86 ? 0.153 -0.156 -9.548 1.00 98.62 86 CYS A CA 1
ATOM 695 C C . CYS A 1 86 ? 0.057 -1.578 -8.976 1.00 98.62 86 CYS A C 1
ATOM 697 O O . CYS A 1 86 ? 0.701 -2.496 -9.479 1.00 98.62 86 CYS A O 1
ATOM 699 N N . LEU A 1 87 ? -0.718 -1.776 -7.907 1.00 98.81 87 LEU A N 1
ATOM 700 C CA . LEU A 1 87 ? -0.906 -3.102 -7.312 1.00 98.81 87 LEU A CA 1
ATOM 701 C C . LEU A 1 87 ? -1.916 -3.926 -8.122 1.00 98.81 87 LEU A C 1
ATOM 703 O O . LEU A 1 87 ? -3.008 -3.445 -8.416 1.00 98.81 87 LEU A O 1
ATOM 707 N N . GLY A 1 88 ? -1.609 -5.189 -8.403 1.00 98.19 88 GLY A N 1
ATOM 708 C CA . GLY A 1 88 ? -2.511 -6.116 -9.088 1.00 98.19 88 GLY A CA 1
ATOM 709 C C . GLY A 1 88 ? -2.452 -6.068 -10.618 1.00 98.19 88 GLY A C 1
ATOM 710 O O . GLY A 1 88 ? -3.390 -6.541 -11.248 1.00 98.19 88 GLY A O 1
ATOM 711 N N . THR A 1 89 ? -1.387 -5.516 -11.208 1.00 97.81 89 THR A N 1
ATOM 712 C CA . THR A 1 89 ? -1.117 -5.573 -12.660 1.00 97.81 89 THR A CA 1
ATOM 713 C C . THR A 1 89 ? 0.061 -6.496 -12.953 1.00 97.81 89 THR A C 1
ATOM 715 O O . THR A 1 89 ? 1.040 -6.523 -12.209 1.00 97.81 89 THR A O 1
ATOM 718 N N . ASP A 1 90 ? -0.025 -7.228 -14.057 1.00 96.94 90 ASP A N 1
ATOM 719 C CA . ASP A 1 90 ? 0.987 -8.155 -14.570 1.00 96.94 90 ASP A CA 1
ATOM 720 C C . ASP A 1 90 ? 1.901 -7.538 -15.644 1.00 96.94 90 ASP A C 1
ATOM 722 O O . ASP A 1 90 ? 2.653 -8.232 -16.326 1.00 96.94 90 ASP A O 1
ATOM 726 N N . LYS A 1 91 ? 1.816 -6.218 -15.824 1.00 96.69 91 LYS A N 1
ATOM 727 C CA . LYS A 1 91 ? 2.569 -5.471 -16.831 1.00 96.69 91 LYS A CA 1
ATOM 728 C C . LYS A 1 91 ? 2.792 -4.026 -16.419 1.00 96.69 91 LYS A C 1
ATOM 730 O O . LYS A 1 91 ? 2.061 -3.456 -15.605 1.00 96.69 91 LYS A O 1
ATOM 735 N N . VAL A 1 92 ? 3.771 -3.411 -17.071 1.00 96.94 92 VAL A N 1
ATOM 736 C CA . VAL A 1 92 ? 3.958 -1.963 -17.047 1.00 96.94 92 VAL A CA 1
ATOM 737 C C . VAL A 1 92 ? 2.892 -1.324 -17.945 1.00 96.94 92 VAL A C 1
ATOM 739 O O . VAL A 1 92 ? 2.787 -1.651 -19.125 1.00 96.94 92 VAL A O 1
ATOM 742 N N . LEU A 1 93 ? 2.073 -0.436 -17.378 1.00 96.31 93 LEU A N 1
ATOM 743 C CA . LEU A 1 93 ? 0.870 0.103 -18.034 1.00 96.31 93 LEU A CA 1
ATOM 744 C C . LEU A 1 93 ? 1.147 1.327 -18.906 1.00 96.31 93 LEU A C 1
ATOM 746 O O . LEU A 1 93 ? 0.379 1.636 -19.815 1.00 96.31 93 LEU A O 1
ATOM 750 N N . VAL A 1 94 ? 2.238 2.029 -18.615 1.00 92.12 94 VAL A N 1
ATOM 751 C CA . VAL A 1 94 ? 2.694 3.208 -19.351 1.00 92.12 94 VAL A CA 1
ATOM 752 C C . VAL A 1 94 ? 4.161 2.986 -19.699 1.00 92.12 94 VAL A C 1
ATOM 754 O O . VAL A 1 94 ? 4.914 2.606 -18.805 1.00 92.12 94 VAL A O 1
ATOM 757 N N . PRO A 1 95 ? 4.585 3.194 -20.959 1.00 84.81 95 PRO A N 1
ATOM 758 C CA . PRO A 1 95 ? 5.965 2.962 -21.370 1.00 84.81 95 PRO A CA 1
ATOM 759 C C . PRO A 1 95 ? 6.979 3.623 -20.438 1.00 84.81 95 PRO A C 1
ATOM 761 O O . PRO A 1 95 ? 6.756 4.742 -19.965 1.00 84.81 95 PRO A O 1
ATOM 764 N N . HIS A 1 96 ? 8.100 2.931 -20.214 1.00 78.31 96 HIS A N 1
ATOM 765 C CA . HIS A 1 96 ? 9.180 3.454 -19.390 1.00 78.31 96 HIS A CA 1
ATOM 766 C C . HIS A 1 96 ? 9.602 4.832 -19.917 1.00 78.31 96 HIS A C 1
ATOM 768 O O . HIS A 1 96 ? 9.802 4.998 -21.125 1.00 78.31 96 HIS A O 1
ATOM 774 N N . PRO A 1 97 ? 9.745 5.830 -19.040 1.00 77.50 97 PRO A N 1
ATOM 775 C CA . PRO A 1 97 ? 10.123 7.156 -19.477 1.00 77.50 97 PRO A CA 1
ATOM 776 C C . PRO A 1 97 ? 11.560 7.207 -20.007 1.00 77.50 97 PRO A C 1
ATOM 778 O O . PRO A 1 97 ? 12.450 6.569 -19.452 1.00 77.50 97 PRO A O 1
ATOM 781 N N . GLU A 1 98 ? 11.814 8.019 -21.036 1.00 76.94 98 GLU A N 1
ATOM 782 C CA . GLU A 1 98 ? 13.187 8.275 -21.511 1.00 76.94 98 GLU A CA 1
ATOM 783 C C . GLU A 1 98 ? 14.022 9.048 -20.475 1.00 76.94 98 GLU A C 1
ATOM 785 O O . GLU A 1 98 ? 15.234 8.873 -20.380 1.00 76.94 98 GLU A O 1
ATOM 790 N N . THR A 1 99 ? 13.369 9.900 -19.677 1.00 83.25 99 THR A N 1
ATOM 791 C CA . THR A 1 99 ? 13.983 10.693 -18.602 1.00 83.25 99 THR A CA 1
ATOM 792 C C . THR A 1 99 ? 13.054 10.778 -17.393 1.00 83.25 99 THR A C 1
ATOM 794 O O . THR A 1 99 ? 11.837 10.716 -17.545 1.00 83.25 99 THR A O 1
ATOM 797 N N . TYR A 1 100 ? 13.589 11.004 -16.196 1.00 84.06 100 TYR A N 1
ATOM 798 C CA . TYR A 1 100 ? 12.786 11.292 -14.996 1.00 84.06 100 TYR A CA 1
ATOM 799 C C . TYR A 1 100 ? 12.542 12.796 -14.784 1.00 84.06 100 TYR A C 1
ATOM 801 O O . TYR A 1 100 ? 12.154 13.211 -13.702 1.00 84.06 100 TYR A O 1
ATOM 809 N N . ALA A 1 101 ? 12.767 13.627 -15.809 1.00 86.19 101 ALA A N 1
ATOM 810 C CA . ALA A 1 101 ? 12.520 15.064 -15.725 1.00 86.19 101 ALA A CA 1
ATOM 811 C C . ALA A 1 101 ? 11.019 15.363 -15.523 1.00 86.19 101 ALA A C 1
ATOM 813 O O . ALA A 1 101 ? 10.179 14.611 -16.043 1.00 86.19 101 ALA A O 1
ATOM 814 N N . PRO A 1 102 ? 10.676 16.458 -14.815 1.00 86.00 102 PRO A N 1
ATOM 815 C CA . PRO A 1 102 ? 9.290 16.854 -14.619 1.00 86.00 102 PRO A CA 1
ATOM 816 C C . PRO A 1 102 ? 8.644 17.185 -15.965 1.00 86.00 102 PRO A C 1
ATOM 818 O O . PRO A 1 102 ? 9.275 17.747 -16.864 1.00 86.00 102 PRO A O 1
ATOM 821 N N . LEU A 1 103 ? 7.374 16.816 -16.103 1.00 88.38 103 LEU A N 1
ATOM 822 C CA . LEU A 1 103 ? 6.557 17.173 -17.258 1.00 88.38 103 LEU A CA 1
ATOM 823 C C . LEU A 1 103 ? 5.851 18.503 -16.990 1.00 88.38 103 LEU A C 1
ATOM 825 O O . LEU A 1 103 ? 5.510 18.798 -15.849 1.00 88.38 103 LEU A O 1
ATOM 829 N N . GLU A 1 104 ? 5.579 19.273 -18.047 1.00 90.44 104 GLU A N 1
ATOM 830 C CA . GLU A 1 104 ? 4.730 20.470 -17.942 1.00 90.44 104 GLU A CA 1
ATOM 831 C C . GLU A 1 104 ? 3.337 20.110 -17.406 1.00 90.44 104 GLU A C 1
ATOM 833 O O . GLU A 1 104 ? 2.809 20.791 -16.531 1.00 90.44 104 GLU A O 1
ATOM 838 N N . ASP A 1 105 ? 2.775 18.995 -17.885 1.00 93.06 105 ASP A N 1
ATOM 839 C CA . ASP A 1 105 ? 1.562 18.407 -17.330 1.00 93.06 105 ASP A CA 1
ATOM 840 C C . ASP A 1 105 ? 1.759 16.910 -17.031 1.00 93.06 105 ASP A C 1
ATOM 842 O O . ASP A 1 105 ? 1.710 16.081 -17.947 1.00 93.06 105 ASP A O 1
ATOM 846 N N . PRO A 1 106 ? 1.980 16.531 -15.760 1.00 92.25 106 PRO A N 1
ATOM 847 C CA . PRO A 1 106 ? 2.165 15.135 -15.374 1.00 92.25 106 PRO A CA 1
ATOM 848 C C . PRO A 1 106 ? 0.847 14.355 -15.244 1.00 92.25 106 PRO A C 1
ATOM 850 O O . PRO A 1 106 ? 0.866 13.126 -15.143 1.00 92.25 106 PRO A O 1
ATOM 853 N N . VAL A 1 107 ? -0.312 15.028 -15.266 1.00 95.75 107 VAL A N 1
ATOM 854 C CA . VAL A 1 107 ? -1.613 14.383 -15.022 1.00 95.75 107 VAL A CA 1
ATOM 855 C C . VAL A 1 107 ? -1.975 13.345 -16.090 1.00 95.75 107 VAL A C 1
ATOM 857 O O . VAL A 1 107 ? -2.356 12.247 -15.693 1.00 95.75 107 VAL A O 1
ATOM 860 N N . PRO A 1 108 ? -1.870 13.602 -17.410 1.00 95.81 108 PRO A N 1
ATOM 861 C CA . PRO A 1 108 ? -2.285 12.628 -18.419 1.00 95.81 108 PRO A CA 1
ATOM 862 C C . PRO A 1 108 ? -1.577 11.262 -18.339 1.00 95.81 108 PRO A C 1
ATOM 864 O O . PRO A 1 108 ? -2.285 10.253 -18.302 1.00 95.81 108 PRO A O 1
ATOM 867 N N . PRO A 1 109 ? -0.230 11.162 -18.272 1.00 94.81 109 PRO A N 1
ATOM 868 C CA . PRO A 1 109 ? 0.427 9.857 -18.175 1.00 94.81 109 PRO A CA 1
ATOM 869 C C . PRO A 1 109 ? 0.167 9.169 -16.830 1.00 94.81 109 PRO A C 1
ATOM 871 O O . PRO A 1 109 ? -0.051 7.958 -16.798 1.00 94.81 109 PRO A O 1
ATOM 874 N N . PHE A 1 110 ? 0.102 9.922 -15.728 1.00 96.19 110 PHE A N 1
ATOM 875 C CA . PHE A 1 110 ? -0.233 9.352 -14.424 1.00 96.19 110 PHE A CA 1
ATOM 876 C C . PHE A 1 110 ? -1.671 8.816 -14.394 1.00 96.19 110 PHE A C 1
ATOM 878 O O . PHE A 1 110 ? -1.923 7.708 -13.926 1.00 96.19 110 PHE A O 1
ATOM 885 N N . GLN A 1 111 ? -2.624 9.567 -14.952 1.00 98.00 111 GLN A N 1
ATOM 886 C CA . GLN A 1 111 ? -4.018 9.148 -15.080 1.00 98.00 111 GLN A CA 1
ATOM 887 C C . GLN A 1 111 ? -4.147 7.898 -15.961 1.00 98.00 111 GLN A C 1
ATOM 889 O O . GLN A 1 111 ? -4.915 7.003 -15.618 1.00 98.00 111 GLN A O 1
ATOM 894 N N . ALA A 1 112 ? -3.359 7.784 -17.036 1.00 97.81 112 ALA A N 1
ATOM 895 C CA . ALA A 1 112 ? -3.312 6.575 -17.857 1.00 97.81 112 ALA A CA 1
ATOM 896 C C . ALA A 1 112 ? -2.845 5.346 -17.055 1.00 97.81 112 ALA A C 1
ATOM 898 O O . ALA A 1 112 ? -3.456 4.282 -17.164 1.00 97.81 112 ALA A O 1
ATOM 899 N N . ALA A 1 113 ? -1.829 5.492 -16.195 1.00 97.94 113 ALA A N 1
ATOM 900 C CA . ALA A 1 113 ? -1.402 4.425 -15.287 1.00 97.94 113 ALA A CA 1
ATOM 901 C C . ALA A 1 113 ? -2.499 4.067 -14.264 1.00 97.94 113 ALA A C 1
ATOM 903 O O . ALA A 1 113 ? -2.774 2.888 -14.037 1.00 97.94 113 ALA A O 1
ATOM 904 N N . VAL A 1 114 ? -3.180 5.067 -13.688 1.00 98.62 114 VAL A N 1
ATOM 905 C CA . VAL A 1 114 ? -4.314 4.856 -12.769 1.00 98.62 114 VAL A CA 1
ATOM 906 C C . VAL A 1 114 ? -5.450 4.087 -13.445 1.00 98.62 114 VAL A C 1
ATOM 908 O O . VAL A 1 114 ? -5.994 3.141 -12.868 1.00 98.62 114 VAL A O 1
ATOM 911 N N . ASP A 1 115 ? -5.846 4.497 -14.649 1.00 98.62 115 ASP A N 1
ATOM 912 C CA . ASP A 1 115 ? -6.948 3.873 -15.375 1.00 98.62 115 ASP A CA 1
ATOM 913 C C . ASP A 1 115 ? -6.580 2.465 -15.849 1.00 98.62 115 ASP A C 1
ATOM 915 O O . ASP A 1 115 ? -7.400 1.560 -15.704 1.00 98.62 115 ASP A O 1
ATOM 919 N N . GLY A 1 116 ? -5.344 2.251 -16.313 1.00 98.50 116 GLY A N 1
ATOM 920 C CA . GLY A 1 116 ? -4.822 0.925 -16.648 1.00 98.50 116 GLY A CA 1
ATOM 921 C C . GLY A 1 116 ? -4.834 -0.023 -15.446 1.00 98.50 116 GLY A C 1
ATOM 922 O O . GLY A 1 116 ? -5.347 -1.134 -15.539 1.00 98.50 116 GLY A O 1
ATOM 923 N N . CYS A 1 117 ? -4.377 0.449 -14.283 1.00 98.69 117 CYS A N 1
ATOM 924 C CA . CYS A 1 117 ? -4.341 -0.352 -13.061 1.00 98.69 117 CYS A CA 1
ATOM 925 C C . CYS A 1 117 ? -5.759 -0.725 -12.610 1.00 98.69 117 CYS A C 1
ATOM 927 O O . CYS A 1 117 ? -6.036 -1.873 -12.273 1.00 98.69 117 CYS A O 1
ATOM 929 N N . ASN A 1 118 ? -6.702 0.220 -12.671 1.00 98.56 118 ASN A N 1
ATOM 930 C CA . ASN A 1 118 ? -8.107 -0.082 -12.399 1.00 98.56 118 ASN A CA 1
ATOM 931 C C . ASN A 1 118 ? -8.723 -1.043 -13.433 1.00 98.56 118 ASN A C 1
ATOM 933 O O . ASN A 1 118 ? -9.572 -1.849 -13.052 1.00 98.56 118 ASN A O 1
ATOM 937 N N . ALA A 1 119 ? -8.344 -0.950 -14.713 1.00 98.44 119 ALA A N 1
ATOM 938 C CA . ALA A 1 119 ? -8.852 -1.816 -15.780 1.00 98.44 119 ALA A CA 1
ATOM 939 C C . ALA A 1 119 ? -8.417 -3.278 -15.598 1.00 98.44 119 ALA A C 1
ATOM 941 O O . ALA A 1 119 ? -9.221 -4.176 -15.834 1.00 98.44 119 ALA A O 1
ATOM 942 N N . ASP A 1 120 ? -7.212 -3.503 -15.071 1.00 98.19 120 ASP A N 1
ATOM 943 C CA . ASP A 1 120 ? -6.727 -4.828 -14.661 1.00 98.19 120 ASP A CA 1
ATOM 944 C C . ASP A 1 120 ? -7.369 -5.325 -13.348 1.00 98.19 120 ASP A C 1
ATOM 946 O O . ASP A 1 120 ? -7.065 -6.405 -12.848 1.00 98.19 120 ASP A O 1
ATOM 950 N N . GLY A 1 121 ? -8.281 -4.546 -12.754 1.00 97.94 121 GLY A N 1
ATOM 951 C CA . GLY A 1 121 ? -8.884 -4.863 -11.463 1.00 97.94 121 GLY A CA 1
ATOM 952 C C . GLY A 1 121 ? -7.936 -4.642 -10.282 1.00 97.94 121 GLY A C 1
ATOM 953 O O . GLY A 1 121 ? -8.210 -5.149 -9.192 1.00 97.94 121 GLY A O 1
ATOM 954 N N . GLY A 1 122 ? -6.862 -3.882 -10.477 1.00 98.12 122 GLY A N 1
ATOM 955 C CA . GLY A 1 122 ? -5.865 -3.550 -9.472 1.00 98.12 122 GLY A CA 1
ATOM 956 C C . GLY A 1 122 ? -6.295 -2.470 -8.476 1.00 98.12 122 GLY A C 1
ATOM 957 O O . GLY A 1 122 ? -7.480 -2.153 -8.295 1.00 98.12 122 GLY A O 1
ATOM 958 N N . PHE A 1 123 ? -5.294 -1.918 -7.797 1.00 98.62 123 PHE A N 1
ATOM 959 C CA . PHE A 1 123 ? -5.438 -0.966 -6.705 1.00 98.62 123 PHE A CA 1
ATOM 960 C C . PHE A 1 123 ? -4.321 0.093 -6.772 1.00 98.62 123 PHE A C 1
ATOM 962 O O . PHE A 1 123 ? -3.262 -0.083 -6.178 1.00 98.62 123 PHE A O 1
ATOM 969 N N . PRO A 1 124 ? -4.526 1.183 -7.533 1.00 98.62 124 PRO A N 1
ATOM 970 C CA . PRO A 1 124 ? -3.547 2.266 -7.657 1.00 98.62 124 PRO A CA 1
ATOM 971 C C . PRO A 1 124 ? -3.378 3.054 -6.347 1.00 98.62 124 PRO A C 1
ATOM 973 O O . PRO A 1 124 ? -4.358 3.601 -5.819 1.00 98.62 124 PRO A O 1
ATOM 976 N N . ILE A 1 125 ? -2.136 3.130 -5.859 1.00 98.50 125 ILE A N 1
ATOM 977 C CA . ILE A 1 125 ? -1.723 3.766 -4.599 1.00 98.50 125 ILE A CA 1
ATOM 978 C C . ILE A 1 125 ? -0.739 4.896 -4.906 1.00 98.50 125 ILE A C 1
ATOM 980 O O . ILE A 1 125 ? 0.347 4.634 -5.406 1.00 98.50 125 ILE A O 1
ATOM 984 N N . VAL A 1 126 ? -1.080 6.143 -4.579 1.00 97.19 126 VAL A N 1
ATOM 985 C CA . VAL A 1 126 ? -0.145 7.277 -4.699 1.00 97.19 126 VAL A CA 1
ATOM 986 C C . VAL A 1 126 ? 0.938 7.167 -3.620 1.00 97.19 126 VAL A C 1
ATOM 988 O O . VAL A 1 126 ? 0.603 7.113 -2.432 1.00 97.19 126 VAL A O 1
ATOM 991 N N . CYS A 1 127 ? 2.212 7.148 -4.018 1.00 94.56 127 CYS A N 1
ATOM 992 C CA . CYS A 1 127 ? 3.339 6.975 -3.097 1.00 94.56 127 CYS A CA 1
ATOM 993 C C . CYS A 1 127 ? 3.758 8.291 -2.442 1.00 94.56 127 CYS A C 1
ATOM 995 O O . CYS A 1 127 ? 3.639 9.353 -3.057 1.00 94.56 127 CYS A O 1
ATOM 997 N N . HIS A 1 128 ? 4.246 8.185 -1.201 1.00 89.19 128 HIS A N 1
ATOM 998 C CA . HIS A 1 128 ? 4.987 9.179 -0.418 1.00 89.19 128 HIS A CA 1
ATOM 999 C C . HIS A 1 128 ? 4.812 10.634 -0.903 1.00 89.19 128 HIS A C 1
ATOM 1001 O O . HIS A 1 128 ? 5.759 11.285 -1.342 1.00 89.19 128 HIS A O 1
ATOM 1007 N N . PRO A 1 129 ? 3.595 11.200 -0.816 1.00 83.12 129 PRO A N 1
ATOM 1008 C CA . PRO A 1 129 ? 3.285 12.507 -1.408 1.00 83.12 129 PRO A CA 1
ATOM 1009 C C . PRO A 1 129 ? 4.032 13.673 -0.740 1.00 83.12 129 PRO A C 1
ATOM 1011 O O . PRO A 1 129 ? 4.087 14.761 -1.304 1.00 83.12 129 PRO A O 1
ATOM 1014 N N . ASN A 1 130 ? 4.613 13.438 0.441 1.00 80.88 130 ASN A N 1
ATOM 1015 C CA . ASN A 1 130 ? 5.416 14.390 1.207 1.00 80.88 130 ASN A CA 1
ATOM 1016 C C . ASN A 1 130 ? 6.920 14.045 1.196 1.00 80.88 130 ASN A C 1
ATOM 1018 O O . ASN A 1 130 ? 7.649 14.503 2.079 1.00 80.88 130 ASN A O 1
ATOM 1022 N N . TRP A 1 131 ? 7.387 13.243 0.227 1.00 78.50 131 TRP A N 1
ATOM 1023 C CA . TRP A 1 131 ? 8.820 13.040 -0.034 1.00 78.50 131 TRP A CA 1
ATOM 1024 C C . TRP A 1 131 ? 9.537 14.400 -0.175 1.00 78.50 131 TRP A C 1
ATOM 1026 O O . TRP A 1 131 ? 8.847 15.391 -0.448 1.00 78.50 131 TRP A O 1
ATOM 1036 N N . PRO A 1 132 ? 10.870 14.514 0.050 1.00 73.75 132 PRO A N 1
ATOM 1037 C CA . PRO A 1 132 ? 11.575 15.794 0.017 1.00 73.75 132 PRO A CA 1
ATOM 1038 C C . PRO A 1 132 ? 11.102 16.684 -1.127 1.00 73.75 132 PRO A C 1
ATOM 1040 O O . PRO A 1 132 ? 10.902 16.190 -2.230 1.00 73.75 132 PRO A O 1
ATOM 1043 N N . VAL A 1 133 ? 10.911 17.974 -0.820 1.00 61.25 133 VAL A N 1
ATOM 1044 C CA . VAL A 1 133 ? 10.093 18.960 -1.564 1.00 61.25 133 VAL A CA 1
ATOM 1045 C C . VAL A 1 133 ? 10.213 18.880 -3.087 1.00 61.25 133 VAL A C 1
ATOM 1047 O O . VAL A 1 133 ? 9.239 19.150 -3.780 1.00 61.25 133 VAL A O 1
ATOM 1050 N N . GLU A 1 134 ? 11.381 18.500 -3.599 1.00 60.69 134 GLU A N 1
ATOM 1051 C CA . GLU A 1 134 ? 11.621 18.269 -5.019 1.00 60.69 134 GLU A CA 1
ATOM 1052 C C . GLU A 1 134 ? 10.640 17.255 -5.640 1.00 60.69 134 GLU A C 1
ATOM 1054 O O . GLU A 1 134 ? 10.081 17.552 -6.685 1.00 60.69 134 GLU A O 1
ATOM 1059 N N . TRP A 1 135 ? 10.317 16.143 -4.973 1.00 68.56 135 TRP A N 1
ATOM 1060 C CA . TRP A 1 135 ? 9.432 15.078 -5.482 1.00 68.56 135 TRP A CA 1
ATOM 1061 C C . TRP A 1 135 ? 8.079 14.992 -4.764 1.00 68.56 135 TRP A C 1
ATOM 1063 O O . TRP A 1 135 ? 7.368 13.991 -4.863 1.00 68.56 135 TRP A O 1
ATOM 1073 N N . ALA A 1 136 ? 7.714 16.028 -4.007 1.00 77.25 136 ALA A N 1
ATOM 1074 C CA . ALA A 1 136 ? 6.422 16.070 -3.339 1.00 77.25 136 ALA A CA 1
ATOM 1075 C C . ALA A 1 136 ? 5.282 16.146 -4.367 1.00 77.25 136 ALA A C 1
ATOM 1077 O O . ALA A 1 136 ? 5.314 16.930 -5.319 1.00 77.25 136 ALA A O 1
ATOM 1078 N N . VAL A 1 137 ? 4.224 15.371 -4.138 1.00 84.00 137 VAL A N 1
ATOM 1079 C CA . VAL A 1 137 ? 3.032 15.395 -4.986 1.00 84.00 137 VAL A CA 1
ATOM 1080 C C . VAL A 1 137 ? 2.212 16.636 -4.636 1.00 84.00 137 VAL A C 1
ATOM 1082 O O . VAL A 1 137 ? 1.723 16.788 -3.513 1.00 84.00 137 VAL A O 1
ATOM 1085 N N . SER A 1 138 ? 2.042 17.545 -5.599 1.00 89.62 138 SER A N 1
ATOM 1086 C CA . SER A 1 138 ? 1.347 18.810 -5.352 1.00 89.62 138 SER A CA 1
ATOM 1087 C C . SER A 1 138 ? -0.155 18.612 -5.104 1.00 89.62 138 SER A C 1
ATOM 1089 O O . SER A 1 138 ? -0.797 17.693 -5.621 1.00 89.62 138 SER A O 1
ATOM 1091 N N . ARG A 1 139 ? -0.761 19.522 -4.330 1.00 90.94 139 ARG A N 1
ATOM 1092 C CA . ARG A 1 139 ? -2.219 19.526 -4.117 1.00 90.94 139 ARG A CA 1
ATOM 1093 C C . ARG A 1 139 ? -2.974 19.729 -5.427 1.00 90.94 139 ARG A C 1
ATOM 1095 O O . ARG A 1 139 ? -3.938 19.021 -5.669 1.00 90.94 139 ARG A O 1
ATOM 1102 N N . GLU A 1 140 ? -2.495 20.622 -6.292 1.00 92.94 140 GLU A N 1
ATOM 1103 C CA . GLU A 1 140 ? -3.085 20.862 -7.615 1.00 92.94 140 GLU A CA 1
ATOM 1104 C C . GLU A 1 140 ? -3.088 19.595 -8.481 1.00 92.94 140 GLU A C 1
ATOM 1106 O O . GLU A 1 140 ? -4.076 19.289 -9.150 1.00 92.94 140 GLU A O 1
ATOM 1111 N N . PHE A 1 141 ? -2.012 18.811 -8.431 1.00 94.62 141 PHE A N 1
ATOM 1112 C CA . PHE A 1 141 ? -1.955 17.524 -9.107 1.00 94.62 141 PHE A CA 1
ATOM 1113 C C . PHE A 1 141 ? -3.000 16.548 -8.551 1.00 94.62 141 PHE A C 1
ATOM 1115 O O . PHE A 1 141 ? -3.796 15.987 -9.311 1.00 94.62 141 PHE A O 1
ATOM 1122 N N . LEU A 1 142 ? -3.064 16.388 -7.224 1.00 94.94 142 LEU A N 1
ATOM 1123 C CA . LEU A 1 142 ? -4.059 15.524 -6.574 1.00 94.94 142 LEU A CA 1
ATOM 1124 C C . LEU A 1 142 ? -5.492 15.966 -6.888 1.00 94.94 142 LEU A C 1
ATOM 1126 O O . LEU A 1 142 ? -6.370 15.117 -7.066 1.00 94.94 142 LEU A O 1
ATOM 1130 N N . ASP A 1 143 ? -5.719 17.271 -7.022 1.00 95.88 143 ASP A N 1
ATOM 1131 C CA . ASP A 1 143 ? -6.998 17.880 -7.387 1.00 95.88 143 ASP A CA 1
ATOM 1132 C C . ASP A 1 143 ? -7.412 17.566 -8.820 1.00 95.88 143 ASP A C 1
ATOM 1134 O O . ASP A 1 143 ? -8.596 17.675 -9.139 1.00 95.88 143 ASP A O 1
ATOM 1138 N N . ARG A 1 144 ? -6.494 17.121 -9.682 1.00 97.44 144 ARG A N 1
ATOM 1139 C CA . ARG A 1 144 ? -6.748 16.795 -11.094 1.00 97.44 144 ARG A CA 1
ATOM 1140 C C . ARG A 1 144 ? -6.796 15.289 -11.359 1.00 97.44 144 ARG A C 1
ATOM 1142 O O . ARG A 1 144 ? -7.670 14.851 -12.104 1.00 97.44 144 ARG A O 1
ATOM 1149 N N . VAL A 1 145 ? -5.961 14.483 -10.699 1.00 97.44 145 VAL A N 1
ATOM 1150 C CA . VAL A 1 145 ? -5.976 13.015 -10.852 1.00 97.44 145 VAL A CA 1
ATOM 1151 C C . VAL A 1 145 ? -7.222 12.403 -10.203 1.00 97.44 145 VAL A C 1
ATOM 1153 O O . VAL A 1 145 ? -7.674 12.810 -9.125 1.00 97.44 145 VAL A O 1
ATOM 1156 N N . ARG A 1 146 ? -7.817 11.405 -10.856 1.00 97.06 146 ARG A N 1
ATOM 1157 C CA . ARG A 1 146 ? -9.055 10.730 -10.447 1.00 97.06 146 ARG A CA 1
ATOM 1158 C C . ARG A 1 146 ? -8.862 9.220 -10.379 1.00 97.06 146 ARG A C 1
ATOM 1160 O O . ARG A 1 146 ? -8.033 8.659 -11.076 1.00 97.06 146 ARG A O 1
ATOM 1167 N N . ARG A 1 147 ? -9.708 8.556 -9.583 1.00 97.12 147 ARG A N 1
ATOM 1168 C CA . ARG A 1 147 ? -9.856 7.085 -9.521 1.00 97.12 147 ARG A CA 1
ATOM 1169 C C . ARG A 1 147 ? -8.643 6.300 -8.999 1.00 97.12 147 ARG A C 1
ATOM 1171 O O . ARG A 1 147 ? -8.677 5.072 -9.045 1.00 97.12 147 ARG A O 1
ATOM 1178 N N . PHE A 1 148 ? -7.628 6.955 -8.436 1.00 98.12 148 PHE A N 1
ATOM 1179 C CA . PHE A 1 148 ? -6.711 6.250 -7.541 1.00 98.12 148 PHE A CA 1
ATOM 1180 C C . PHE A 1 148 ? -7.462 5.805 -6.275 1.00 98.12 148 PHE A C 1
ATOM 1182 O O . PHE A 1 148 ? -8.463 6.422 -5.895 1.00 98.12 148 PHE A O 1
ATOM 1189 N N . ARG A 1 149 ? -7.037 4.697 -5.665 1.00 98.06 149 ARG A N 1
ATOM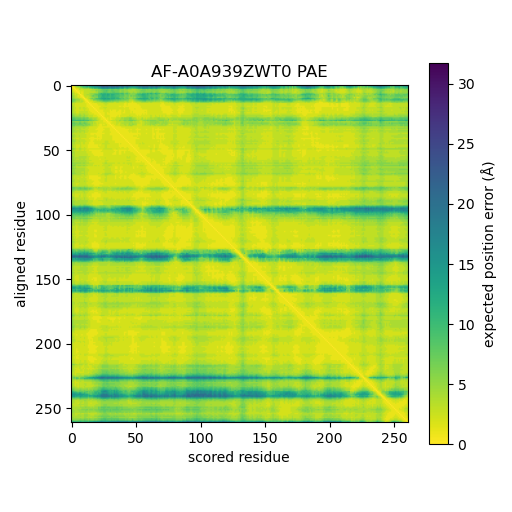 1190 C CA . ARG A 1 149 ? -7.780 4.038 -4.576 1.00 98.06 149 ARG A CA 1
ATOM 1191 C C . ARG A 1 149 ? -7.219 4.360 -3.203 1.00 98.06 149 ARG A C 1
ATOM 1193 O O . ARG A 1 149 ? -7.979 4.390 -2.235 1.00 98.06 149 ARG A O 1
ATOM 1200 N N . ALA A 1 150 ? -5.918 4.611 -3.136 1.00 97.81 150 ALA A N 1
ATOM 1201 C CA . ALA A 1 150 ? -5.232 4.893 -1.892 1.00 97.81 150 ALA A CA 1
ATOM 1202 C C . ALA A 1 150 ? -4.094 5.895 -2.071 1.00 97.81 150 ALA A C 1
ATOM 1204 O O . ALA A 1 150 ? -3.655 6.181 -3.186 1.00 97.81 150 ALA A O 1
ATOM 1205 N N . ILE A 1 151 ? -3.619 6.402 -0.944 1.00 96.88 151 ILE A N 1
ATOM 1206 C CA . ILE A 1 151 ? -2.423 7.229 -0.833 1.00 96.88 151 ILE A CA 1
ATOM 1207 C C . ILE A 1 151 ? -1.623 6.760 0.379 1.00 96.88 151 ILE A C 1
ATOM 1209 O O . ILE A 1 151 ? -2.208 6.354 1.388 1.00 96.88 151 ILE A O 1
ATOM 1213 N N . GLU A 1 152 ? -0.299 6.808 0.297 1.00 95.94 152 GLU A N 1
ATOM 1214 C CA . GLU A 1 152 ? 0.553 6.578 1.461 1.00 95.94 152 GLU A CA 1
ATOM 1215 C C . GLU A 1 152 ? 0.328 7.694 2.486 1.00 95.94 152 GLU A C 1
ATOM 1217 O O . GLU A 1 152 ? 0.785 8.830 2.335 1.00 95.94 152 GLU A O 1
ATOM 1222 N N . ALA A 1 153 ? -0.432 7.360 3.531 1.00 94.12 153 ALA A N 1
ATOM 1223 C CA . ALA A 1 153 ? -0.638 8.214 4.696 1.00 94.12 153 ALA A CA 1
ATOM 1224 C C . ALA A 1 153 ? 0.613 8.213 5.586 1.00 94.12 153 ALA A C 1
ATOM 1226 O O . ALA A 1 153 ? 0.928 9.209 6.242 1.00 94.12 153 ALA A O 1
ATOM 1227 N N . HIS A 1 154 ? 1.341 7.096 5.566 1.00 92.69 154 HIS A N 1
ATOM 1228 C CA . HIS A 1 154 ? 2.625 6.942 6.217 1.00 92.69 154 HIS A CA 1
ATOM 1229 C C . HIS A 1 154 ? 3.552 6.103 5.337 1.00 92.69 154 HIS A C 1
ATOM 1231 O O . HIS A 1 154 ? 3.258 4.956 5.013 1.00 92.69 154 HIS A O 1
ATOM 1237 N N . ASN A 1 155 ? 4.682 6.682 4.974 1.00 90.88 155 ASN A N 1
ATOM 1238 C CA . ASN A 1 155 ? 5.821 5.972 4.426 1.00 90.88 155 ASN A CA 1
ATOM 1239 C C . ASN A 1 155 ? 6.900 5.993 5.518 1.00 90.88 155 ASN A C 1
ATOM 1241 O O . ASN A 1 155 ? 7.001 7.003 6.211 1.00 90.88 155 ASN A O 1
ATOM 1245 N N . GLY A 1 156 ? 7.672 4.925 5.722 1.00 83.94 156 GLY A N 1
ATOM 1246 C CA . GLY A 1 156 ? 8.570 4.766 6.879 1.00 83.94 156 GLY A CA 1
ATOM 1247 C C . GLY A 1 156 ? 9.498 5.956 7.181 1.00 83.94 156 GLY A C 1
ATOM 1248 O O . GLY A 1 156 ? 9.961 6.107 8.309 1.00 83.94 156 GLY A O 1
ATOM 1249 N N . GLN A 1 157 ? 9.742 6.825 6.198 1.00 74.44 157 GLN A N 1
ATOM 1250 C CA . GLN A 1 157 ? 10.555 8.035 6.327 1.00 74.44 157 GLN A CA 1
ATOM 1251 C C . GLN A 1 157 ? 9.738 9.345 6.387 1.00 74.44 157 GLN A C 1
ATOM 1253 O O . GLN A 1 157 ? 10.274 10.375 6.798 1.00 74.44 157 GLN A O 1
ATOM 1258 N N . CYS A 1 158 ? 8.450 9.345 6.017 1.00 77.75 158 CYS A N 1
ATOM 1259 C CA . CYS A 1 158 ? 7.592 10.534 6.040 1.00 77.75 158 CYS A CA 1
ATOM 1260 C C . CYS A 1 158 ? 6.090 10.237 6.252 1.00 77.75 158 CYS A C 1
ATOM 1262 O O . CYS A 1 158 ? 5.479 9.403 5.584 1.00 77.75 158 CYS A O 1
ATOM 1264 N N . GLY A 1 159 ? 5.449 11.012 7.133 1.00 79.75 159 GLY A N 1
ATOM 1265 C CA . GLY A 1 159 ? 3.986 11.087 7.222 1.00 79.75 159 GLY A CA 1
ATOM 1266 C C . GLY A 1 159 ? 3.385 12.034 6.176 1.00 79.75 159 GLY A C 1
ATOM 1267 O O . GLY A 1 159 ? 4.048 12.964 5.708 1.00 79.75 159 GLY A O 1
ATOM 1268 N N . SER A 1 160 ? 2.109 11.835 5.838 1.00 80.69 160 SER A N 1
ATOM 1269 C CA . SER A 1 160 ? 1.413 12.624 4.818 1.00 80.69 160 SER A CA 1
ATOM 1270 C C . SER A 1 160 ? 0.199 13.388 5.343 1.00 80.69 160 SER A C 1
ATOM 1272 O O . SER A 1 160 ? -0.688 12.815 5.966 1.00 80.69 160 SER A O 1
ATOM 1274 N N . ASN A 1 161 ? 0.109 14.676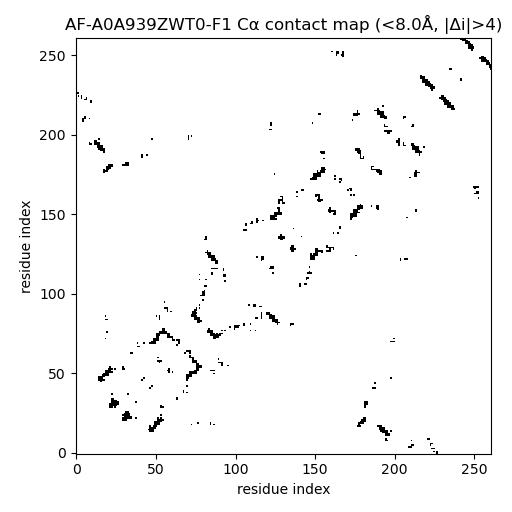 4.995 1.00 84.44 161 ASN A N 1
ATOM 1275 C CA . ASN A 1 161 ? -1.112 15.489 5.121 1.00 84.44 161 ASN A CA 1
ATOM 1276 C C . ASN A 1 161 ? -1.892 15.593 3.793 1.00 84.44 161 ASN A C 1
ATOM 1278 O O . ASN A 1 161 ? -2.911 16.286 3.712 1.00 84.44 161 ASN A O 1
ATOM 1282 N N . ALA A 1 162 ? -1.415 14.932 2.735 1.00 90.81 162 ALA A N 1
ATOM 1283 C CA . ALA A 1 162 ? -2.092 14.885 1.445 1.00 90.81 162 ALA A CA 1
ATOM 1284 C C . ALA A 1 162 ? -3.331 13.978 1.488 1.00 90.81 162 ALA A C 1
ATOM 1286 O O . ALA A 1 162 ? -4.293 14.216 0.760 1.00 90.81 162 ALA A O 1
ATOM 1287 N N . TRP A 1 163 ? -3.350 12.979 2.377 1.00 93.25 163 TRP A N 1
ATOM 1288 C CA . TRP A 1 163 ? -4.536 12.150 2.589 1.00 93.25 163 TRP A CA 1
ATOM 1289 C C . TRP A 1 163 ? -5.717 12.979 3.106 1.00 93.25 163 TRP A C 1
ATOM 1291 O O . TRP A 1 163 ? -6.785 12.972 2.491 1.00 93.25 163 TRP A O 1
ATOM 1301 N N . ASP A 1 164 ? -5.490 13.793 4.144 1.00 92.44 164 ASP A N 1
ATOM 1302 C CA . ASP A 1 164 ? -6.492 14.722 4.680 1.00 92.44 164 ASP A CA 1
ATOM 1303 C C . ASP A 1 164 ? -6.986 15.709 3.621 1.00 92.44 164 ASP A C 1
ATOM 1305 O O . ASP A 1 164 ? -8.181 16.006 3.560 1.00 92.44 164 ASP A O 1
ATOM 1309 N N . HIS A 1 165 ? -6.087 16.211 2.764 1.00 93.44 165 HIS A N 1
ATOM 1310 C CA . HIS A 1 165 ? -6.441 17.106 1.656 1.00 93.44 165 HIS A CA 1
ATOM 1311 C C . HIS A 1 165 ? -7.492 16.478 0.744 1.00 93.44 165 HIS A C 1
ATOM 1313 O O . HIS A 1 165 ? -8.548 17.068 0.526 1.00 93.44 165 HIS A O 1
ATOM 1319 N N . VAL A 1 166 ? -7.232 15.264 0.256 1.00 94.94 166 VAL A N 1
ATOM 1320 C CA . VAL A 1 166 ? -8.129 14.585 -0.685 1.00 94.94 166 VAL A CA 1
ATOM 1321 C C . VAL A 1 166 ? -9.444 14.183 -0.009 1.00 94.94 166 VAL A C 1
ATOM 1323 O O . VAL A 1 166 ? -10.513 14.392 -0.588 1.00 94.94 166 VAL A O 1
ATOM 1326 N N . LEU A 1 167 ? -9.400 13.684 1.234 1.00 94.75 167 LEU A N 1
ATOM 1327 C CA . LEU A 1 167 ? -10.606 13.373 2.014 1.00 94.75 167 LEU A CA 1
ATOM 1328 C C . LEU A 1 167 ? -11.489 14.613 2.222 1.00 94.75 167 LEU A C 1
ATOM 1330 O O . LEU A 1 167 ? -12.714 14.536 2.105 1.00 94.75 167 LEU A O 1
ATOM 1334 N N . SER A 1 168 ? -10.878 15.777 2.456 1.00 94.94 168 SER A N 1
ATOM 1335 C CA . SER A 1 168 ? -11.583 17.052 2.661 1.00 94.94 168 SER A CA 1
ATOM 1336 C C . SER A 1 168 ? -12.335 17.546 1.425 1.00 94.94 168 SER A C 1
ATOM 1338 O O . SER A 1 168 ? -13.217 18.394 1.544 1.00 94.94 168 SER A O 1
ATOM 1340 N N . GLN A 1 169 ? -12.035 16.995 0.249 1.00 94.62 169 GLN A N 1
ATOM 1341 C CA . GLN A 1 169 ? -12.766 17.251 -0.994 1.00 94.62 169 GLN A CA 1
ATOM 1342 C C . GLN A 1 169 ? -13.977 16.323 -1.181 1.00 94.62 169 GLN A C 1
ATOM 1344 O O . GLN A 1 169 ? -14.587 16.313 -2.249 1.00 94.62 169 GLN A O 1
ATOM 1349 N N . GLY A 1 170 ? -14.313 15.504 -0.179 1.00 93.69 170 GLY A N 1
ATOM 1350 C CA . GLY A 1 170 ? -15.399 14.525 -0.258 1.00 93.69 170 GLY A CA 1
ATOM 1351 C C . GLY A 1 170 ? -15.047 13.280 -1.076 1.00 93.69 170 GLY A C 1
ATOM 1352 O O . GLY A 1 170 ? -15.940 12.535 -1.480 1.00 93.69 170 GLY A O 1
ATOM 1353 N N . ARG A 1 171 ? -13.757 13.043 -1.342 1.00 94.62 171 ARG A N 1
ATOM 1354 C CA . ARG A 1 171 ? -13.278 11.873 -2.085 1.00 94.62 171 ARG A CA 1
ATOM 1355 C C . ARG A 1 171 ? -12.898 10.769 -1.109 1.00 94.62 171 ARG A C 1
ATOM 1357 O O . ARG A 1 171 ? -11.919 10.898 -0.385 1.00 94.62 171 ARG A O 1
ATOM 1364 N N . LEU A 1 172 ? -13.646 9.669 -1.122 1.00 92.62 172 LEU A N 1
ATOM 1365 C CA . LEU A 1 172 ? -13.311 8.489 -0.329 1.00 92.62 172 LEU A CA 1
ATOM 1366 C C . LEU A 1 172 ? -12.120 7.751 -0.960 1.00 92.62 172 LEU A C 1
ATOM 1368 O O . LEU A 1 172 ? -12.274 7.079 -1.980 1.00 92.62 172 LEU A O 1
ATOM 1372 N N . ILE A 1 173 ? -10.950 7.889 -0.342 1.00 95.00 173 ILE A N 1
ATOM 1373 C CA . ILE A 1 173 ? -9.728 7.143 -0.660 1.00 95.00 173 ILE A CA 1
ATOM 1374 C C . ILE A 1 173 ? -9.130 6.567 0.624 1.00 95.00 173 ILE A C 1
ATOM 1376 O O . ILE A 1 173 ? -9.270 7.152 1.703 1.00 95.00 173 ILE A O 1
ATOM 1380 N N . TRP A 1 174 ? -8.443 5.438 0.510 1.00 97.00 174 TRP A N 1
ATOM 1381 C CA . TRP A 1 174 ? -7.852 4.764 1.661 1.00 97.00 174 TRP A CA 1
ATOM 1382 C C . TRP A 1 174 ? -6.443 5.284 1.973 1.00 97.00 174 TRP A C 1
ATOM 1384 O O . TRP A 1 174 ? -5.723 5.729 1.079 1.00 97.00 174 TRP A O 1
ATOM 1394 N N . GLY A 1 175 ? -6.053 5.228 3.243 1.00 96.06 175 GLY A N 1
ATOM 1395 C CA . GLY A 1 175 ? -4.687 5.504 3.682 1.00 96.06 175 GLY A CA 1
ATOM 1396 C C . GLY A 1 175 ? -3.929 4.193 3.845 1.00 96.06 175 GLY A C 1
ATOM 1397 O O . GLY A 1 175 ? -4.401 3.309 4.558 1.00 96.06 175 GLY A O 1
ATOM 1398 N N . VAL A 1 176 ? -2.776 4.064 3.191 1.00 97.44 176 VAL A N 1
ATOM 1399 C CA . VAL A 1 176 ? -1.887 2.899 3.339 1.00 97.44 176 VAL A CA 1
ATOM 1400 C C . VAL A 1 176 ? -0.604 3.270 4.086 1.00 97.44 176 VAL A C 1
ATOM 1402 O O . VAL A 1 176 ? -0.215 4.443 4.133 1.00 97.44 176 VAL A O 1
ATOM 1405 N N . GLY A 1 177 ? 0.024 2.255 4.678 1.00 96.38 177 GLY A N 1
ATOM 1406 C CA . GLY A 1 177 ? 1.330 2.326 5.327 1.00 96.38 177 GLY A CA 1
ATOM 1407 C C . GLY A 1 177 ? 2.357 1.465 4.599 1.00 96.38 177 GLY A C 1
ATOM 1408 O O . GLY A 1 177 ? 2.069 0.298 4.325 1.00 96.38 177 GLY A O 1
ATOM 1409 N N . SER A 1 178 ? 3.541 2.010 4.329 1.00 95.38 178 SER A N 1
ATOM 1410 C CA . SER A 1 178 ? 4.614 1.294 3.628 1.00 95.38 178 SER A CA 1
ATOM 1411 C C . SER A 1 178 ? 5.988 1.624 4.198 1.00 95.38 178 SER A C 1
ATOM 1413 O O . SER A 1 178 ? 6.217 2.727 4.687 1.00 95.38 178 SER A O 1
ATOM 1415 N N . ASP A 1 179 ? 6.925 0.690 4.094 1.00 93.81 179 ASP A N 1
ATOM 1416 C CA . ASP A 1 179 ? 8.330 0.927 4.411 1.00 93.81 179 ASP A CA 1
ATOM 1417 C C . ASP A 1 179 ? 9.160 1.450 3.230 1.00 93.81 179 ASP A C 1
ATOM 1419 O O . ASP A 1 179 ? 10.221 2.026 3.467 1.00 93.81 179 ASP A O 1
ATOM 1423 N N . ASP A 1 180 ? 8.676 1.278 1.993 1.00 95.44 180 ASP A N 1
ATOM 1424 C CA . ASP A 1 180 ? 9.373 1.676 0.762 1.00 95.44 180 ASP A CA 1
ATOM 1425 C C . ASP A 1 180 ? 10.826 1.181 0.757 1.00 95.44 180 ASP A C 1
ATOM 1427 O O . ASP A 1 180 ? 11.842 1.900 0.773 1.00 95.44 180 ASP A O 1
ATOM 1431 N N . PHE A 1 181 ? 10.902 -0.139 0.871 1.00 96.81 181 PHE A N 1
ATOM 1432 C CA . PHE A 1 181 ? 12.151 -0.818 1.106 1.00 96.81 181 PHE A CA 1
ATOM 1433 C C . PHE A 1 181 ? 13.090 -0.657 -0.083 1.00 96.81 181 PHE A C 1
ATOM 1435 O O . PHE A 1 181 ? 12.813 -1.109 -1.187 1.00 96.81 181 PHE A O 1
ATOM 1442 N N . HIS A 1 182 ? 14.239 -0.060 0.204 1.00 95.06 182 HIS A N 1
ATOM 1443 C CA . HIS A 1 182 ? 15.392 0.032 -0.688 1.00 95.06 182 HIS A CA 1
ATOM 1444 C C . HIS A 1 182 ? 16.643 -0.513 -0.003 1.00 95.06 182 HIS A C 1
ATOM 1446 O O . HIS A 1 182 ? 17.590 -0.968 -0.648 1.00 95.06 182 HIS A O 1
ATOM 1452 N N . ARG A 1 183 ? 16.698 -0.369 1.325 1.00 95.38 183 ARG A N 1
ATOM 1453 C CA . ARG A 1 183 ? 17.870 -0.628 2.150 1.00 95.38 183 ARG A CA 1
ATOM 1454 C C . ARG A 1 183 ? 17.461 -1.373 3.417 1.00 95.38 183 ARG A C 1
ATOM 1456 O O . ARG A 1 183 ? 16.336 -1.212 3.877 1.00 95.38 183 ARG A O 1
ATOM 1463 N N . TRP A 1 184 ? 18.371 -2.139 4.023 1.00 95.00 184 TRP A N 1
ATOM 1464 C CA . TRP A 1 184 ? 18.041 -2.994 5.174 1.00 95.00 184 TRP A CA 1
ATOM 1465 C C . TRP A 1 184 ? 17.446 -2.227 6.359 1.00 95.00 184 TRP A C 1
ATOM 1467 O O . TRP A 1 184 ? 16.578 -2.747 7.049 1.00 95.00 184 TRP A O 1
ATOM 1477 N N . TRP A 1 185 ? 17.854 -0.975 6.566 1.00 92.94 185 TRP A N 1
ATOM 1478 C CA . TRP A 1 185 ? 17.317 -0.117 7.627 1.00 92.94 185 TRP A CA 1
ATOM 1479 C C . TRP A 1 185 ? 15.925 0.468 7.324 1.00 92.94 185 TRP A C 1
ATOM 1481 O O . TRP A 1 185 ? 15.351 1.110 8.197 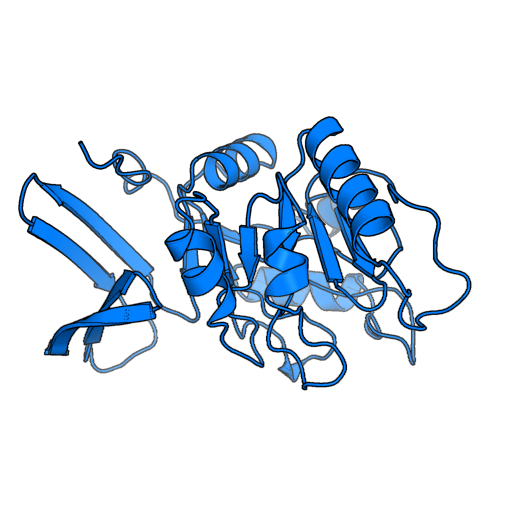1.00 92.94 185 TRP A O 1
ATOM 1491 N N . HIS A 1 186 ? 15.375 0.268 6.120 1.00 94.31 186 HIS A N 1
ATOM 1492 C CA . HIS A 1 186 ? 13.976 0.599 5.816 1.00 94.31 186 HIS A CA 1
ATOM 1493 C C . HIS A 1 186 ? 13.024 -0.514 6.261 1.00 94.31 186 HIS A C 1
ATOM 1495 O O . HIS A 1 186 ? 11.830 -0.283 6.383 1.00 94.31 186 HIS A O 1
ATOM 1501 N N . LEU A 1 187 ? 13.527 -1.728 6.488 1.00 94.50 187 LEU A N 1
ATOM 1502 C CA . LEU A 1 187 ? 12.693 -2.899 6.710 1.00 94.50 187 LEU A CA 1
ATOM 1503 C C . LEU A 1 187 ? 11.751 -2.714 7.906 1.00 94.50 187 LEU A C 1
ATOM 1505 O O . LEU A 1 187 ? 12.190 -2.377 9.005 1.00 94.50 187 LEU A O 1
ATOM 1509 N N . ALA A 1 188 ? 10.463 -3.005 7.698 1.00 93.06 188 ALA A N 1
ATOM 1510 C CA . ALA A 1 188 ? 9.458 -3.048 8.758 1.00 93.06 188 ALA A CA 1
ATOM 1511 C C . ALA A 1 188 ? 9.207 -1.726 9.501 1.00 93.06 188 ALA A C 1
ATOM 1513 O O . ALA A 1 188 ? 8.762 -1.747 10.649 1.00 93.06 188 ALA A O 1
ATOM 1514 N N . LEU A 1 189 ? 9.400 -0.591 8.827 1.00 94.56 189 LEU A N 1
ATOM 1515 C CA . LEU A 1 189 ? 9.024 0.719 9.363 1.00 94.56 189 LEU A CA 1
ATOM 1516 C C . LEU A 1 189 ? 7.503 0.945 9.384 1.00 94.56 189 LEU A C 1
ATOM 1518 O O . LEU A 1 189 ? 6.997 1.542 10.331 1.00 94.56 189 LEU A O 1
ATOM 1522 N N . ALA A 1 190 ? 6.767 0.446 8.385 1.00 95.56 190 ALA A N 1
ATOM 1523 C CA . ALA A 1 190 ? 5.304 0.482 8.353 1.00 95.56 190 ALA A CA 1
ATOM 1524 C C . ALA A 1 190 ? 4.720 -0.601 7.437 1.00 95.56 190 ALA A C 1
ATOM 1526 O O . ALA A 1 190 ? 5.403 -1.132 6.564 1.00 95.56 190 ALA A O 1
ATOM 1527 N N . TRP A 1 191 ? 3.455 -0.952 7.664 1.00 97.44 191 TRP A N 1
ATOM 1528 C CA . TRP A 1 191 ? 2.723 -1.962 6.900 1.00 97.44 191 TRP A CA 1
ATOM 1529 C C . TRP A 1 191 ? 1.215 -1.722 6.968 1.00 97.44 191 TRP A C 1
ATOM 1531 O O . TRP A 1 191 ? 0.730 -0.838 7.670 1.00 97.44 191 TRP A O 1
ATOM 1541 N N . ASN A 1 192 ? 0.459 -2.558 6.266 1.00 98.12 192 ASN A N 1
ATOM 1542 C CA . ASN A 1 192 ? -0.995 -2.603 6.308 1.00 98.12 192 ASN A CA 1
ATOM 1543 C C . ASN A 1 192 ? -1.435 -3.867 7.044 1.00 98.12 192 ASN A C 1
ATOM 1545 O O . ASN A 1 192 ? -0.942 -4.960 6.761 1.00 98.12 192 ASN A O 1
ATOM 1549 N N . VAL A 1 193 ? -2.361 -3.719 7.984 1.00 97.44 193 VAL A N 1
ATOM 1550 C CA . VAL A 1 193 ? -3.035 -4.835 8.647 1.00 97.44 193 VAL A CA 1
ATOM 1551 C C . VAL A 1 193 ? -4.367 -5.059 7.943 1.00 97.44 193 VAL A C 1
ATOM 1553 O O . VAL A 1 193 ? -5.240 -4.194 7.992 1.00 97.44 193 VAL A O 1
ATOM 1556 N N . VAL A 1 194 ? -4.504 -6.194 7.258 1.00 97.50 194 VAL A N 1
ATOM 1557 C CA . VAL A 1 194 ? -5.630 -6.516 6.370 1.00 97.50 194 VAL A CA 1
ATOM 1558 C C . VAL A 1 194 ? -6.466 -7.648 6.961 1.00 97.50 194 VAL A C 1
ATOM 1560 O O . VAL A 1 194 ? -5.930 -8.696 7.313 1.00 97.50 194 VAL A O 1
ATOM 1563 N N . TYR A 1 195 ? -7.786 -7.477 7.026 1.00 95.62 195 TYR A N 1
ATOM 1564 C CA . TYR A 1 195 ? -8.699 -8.506 7.532 1.00 95.62 195 TYR A CA 1
ATOM 1565 C C . TYR A 1 195 ? -9.295 -9.330 6.384 1.00 95.62 195 TYR A C 1
ATOM 1567 O O . TYR A 1 195 ? -10.356 -9.015 5.838 1.00 95.62 195 TYR A O 1
ATOM 1575 N N . ALA A 1 196 ? -8.601 -10.402 6.006 1.00 95.38 196 ALA A N 1
ATOM 1576 C CA . ALA A 1 196 ? -8.958 -11.255 4.876 1.00 95.38 196 ALA A CA 1
ATOM 1577 C C . ALA A 1 196 ? -8.432 -12.685 5.054 1.00 95.38 196 ALA A C 1
ATOM 1579 O O . ALA A 1 196 ? -7.576 -12.939 5.900 1.00 95.38 196 ALA A O 1
ATOM 1580 N N . ASP A 1 197 ? -8.914 -13.607 4.221 1.00 95.81 197 ASP A N 1
ATOM 1581 C CA . ASP A 1 197 ? -8.231 -14.885 4.028 1.00 95.81 197 ASP A CA 1
ATOM 1582 C C . ASP A 1 197 ? -6.893 -14.654 3.308 1.00 95.81 197 ASP A C 1
ATOM 1584 O O . ASP A 1 197 ? -6.730 -13.688 2.555 1.00 95.81 197 ASP A O 1
ATOM 1588 N N . ARG A 1 198 ? -5.901 -15.518 3.566 1.00 96.06 198 ARG A N 1
ATOM 1589 C CA . ARG A 1 198 ? -4.528 -15.362 3.050 1.00 96.06 198 ARG A CA 1
ATOM 1590 C C . ARG A 1 198 ? -4.413 -15.804 1.588 1.00 96.06 198 ARG A C 1
ATOM 1592 O O . ARG A 1 198 ? -3.713 -16.763 1.265 1.00 96.06 198 ARG A O 1
ATOM 1599 N N . ASP A 1 199 ? -5.080 -15.071 0.708 1.00 97.12 199 ASP A N 1
ATOM 1600 C CA . ASP A 1 199 ? -5.004 -15.198 -0.743 1.00 97.12 199 ASP A CA 1
ATOM 1601 C C . ASP A 1 199 ? -5.158 -13.826 -1.426 1.00 97.12 199 ASP A C 1
ATOM 1603 O O . ASP A 1 199 ? -5.656 -12.860 -0.841 1.00 97.12 199 ASP A O 1
ATOM 1607 N N . LYS A 1 200 ? -4.702 -13.724 -2.683 1.00 97.75 200 LYS A N 1
ATOM 1608 C CA . LYS A 1 200 ? -4.645 -12.437 -3.395 1.00 97.75 200 LYS A CA 1
ATOM 1609 C C . LYS A 1 200 ? -6.030 -11.826 -3.616 1.00 97.75 200 LYS A C 1
ATOM 1611 O O . LYS A 1 200 ? -6.162 -10.605 -3.575 1.00 97.75 200 LYS A O 1
ATOM 1616 N N . ALA A 1 201 ? -7.048 -12.650 -3.868 1.00 97.88 201 ALA A N 1
ATOM 1617 C CA . ALA A 1 201 ? -8.389 -12.173 -4.178 1.00 97.88 201 ALA A CA 1
ATOM 1618 C C . ALA A 1 201 ? -9.053 -11.583 -2.929 1.00 97.88 201 ALA A C 1
ATOM 1620 O O . ALA A 1 201 ? -9.529 -10.448 -2.975 1.00 97.88 201 ALA A O 1
ATOM 1621 N N . SER A 1 202 ? -8.994 -12.303 -1.807 1.00 97.38 202 SER A N 1
ATOM 1622 C CA . SER A 1 202 ? -9.547 -11.869 -0.522 1.00 97.38 202 SER A CA 1
ATOM 1623 C C . SER A 1 202 ? -8.863 -10.606 0.004 1.00 97.38 202 SER A C 1
ATOM 1625 O O . SER A 1 202 ? -9.540 -9.667 0.428 1.00 97.38 202 SER A O 1
ATOM 1627 N N . ILE A 1 203 ? -7.528 -10.531 -0.074 1.00 98.12 203 ILE A N 1
ATOM 1628 C CA . ILE A 1 203 ? -6.779 -9.326 0.314 1.00 98.12 203 ILE A CA 1
ATOM 1629 C C . ILE A 1 203 ? -7.159 -8.146 -0.591 1.00 98.12 203 ILE A C 1
ATOM 1631 O O . ILE A 1 203 ? -7.483 -7.074 -0.087 1.00 98.12 203 ILE A O 1
ATOM 1635 N N . MET A 1 204 ? -7.190 -8.328 -1.916 1.00 98.38 204 MET A N 1
ATOM 1636 C CA . MET A 1 204 ? -7.572 -7.265 -2.856 1.00 98.38 204 MET A CA 1
ATOM 1637 C C . MET A 1 204 ? -9.008 -6.766 -2.621 1.00 98.38 204 MET A C 1
ATOM 1639 O O . MET A 1 204 ? -9.284 -5.568 -2.722 1.00 98.38 204 MET A O 1
ATOM 1643 N N . GLU A 1 205 ? -9.938 -7.663 -2.294 1.00 97.12 205 GLU A N 1
ATOM 1644 C CA . GLU A 1 205 ? -11.306 -7.301 -1.927 1.00 97.12 205 GLU A CA 1
ATOM 1645 C C . GLU A 1 205 ? -11.350 -6.478 -0.632 1.00 97.12 205 GLU A C 1
ATOM 1647 O O . GLU A 1 205 ? -12.018 -5.438 -0.590 1.00 97.12 205 GLU A O 1
ATOM 1652 N N . ALA A 1 206 ? -10.607 -6.896 0.397 1.00 96.81 206 ALA A N 1
ATOM 1653 C CA . ALA A 1 206 ? -10.497 -6.168 1.658 1.00 96.81 206 ALA A CA 1
ATOM 1654 C C . ALA A 1 206 ? -9.912 -4.761 1.456 1.00 96.81 206 ALA A C 1
ATOM 1656 O O . ALA A 1 206 ? -10.478 -3.791 1.966 1.00 96.81 206 ALA A O 1
ATOM 1657 N N . LEU A 1 207 ? -8.863 -4.620 0.634 1.00 97.75 207 LEU A N 1
ATOM 1658 C CA . LEU A 1 207 ? -8.303 -3.316 0.257 1.00 97.75 207 LEU A CA 1
ATOM 1659 C C . LEU A 1 207 ? -9.354 -2.422 -0.411 1.00 97.75 207 LEU A C 1
ATOM 1661 O O . LEU A 1 207 ? -9.546 -1.272 -0.021 1.00 97.75 207 LEU A O 1
ATOM 1665 N N . LYS A 1 208 ? -10.099 -2.948 -1.390 1.00 96.56 208 LYS A N 1
ATOM 1666 C CA . LYS A 1 208 ? -11.138 -2.183 -2.103 1.00 96.56 208 LYS A CA 1
ATOM 1667 C C . LYS A 1 208 ? -12.275 -1.728 -1.188 1.00 96.56 208 LYS A C 1
ATOM 1669 O O . LYS A 1 208 ? -12.804 -0.637 -1.403 1.00 96.56 208 LYS A O 1
ATOM 1674 N N . LYS A 1 209 ? -12.634 -2.533 -0.185 1.00 95.12 209 LYS A N 1
ATOM 1675 C CA . LYS A 1 209 ? -13.688 -2.231 0.799 1.00 95.12 209 LYS A CA 1
ATOM 1676 C C . LYS A 1 209 ? -13.207 -1.395 1.993 1.00 95.12 209 LYS A C 1
ATOM 1678 O O . LYS A 1 209 ? -14.052 -0.939 2.759 1.00 95.12 209 LYS A O 1
ATOM 1683 N N . GLY A 1 210 ? -11.898 -1.185 2.146 1.00 94.88 210 GLY A N 1
ATOM 1684 C CA . GLY A 1 210 ? -11.317 -0.457 3.279 1.00 94.88 210 GLY A CA 1
ATOM 1685 C C . GLY A 1 210 ? -11.228 -1.277 4.571 1.00 94.88 210 GLY A C 1
ATOM 1686 O O . GLY A 1 210 ? -11.152 -0.700 5.651 1.00 94.88 210 GLY A O 1
ATOM 1687 N N . ALA A 1 211 ? -11.259 -2.610 4.482 1.00 95.19 211 ALA A N 1
ATOM 1688 C CA . ALA A 1 211 ? -11.144 -3.535 5.615 1.00 95.19 211 ALA A CA 1
ATOM 1689 C C . ALA A 1 211 ? -9.671 -3.749 6.029 1.00 95.19 211 ALA A C 1
ATOM 1691 O O . ALA A 1 211 ? -9.180 -4.878 6.126 1.00 95.19 211 ALA A O 1
ATOM 1692 N N . PHE A 1 212 ? -8.941 -2.647 6.199 1.00 96.69 212 PHE A N 1
ATOM 1693 C CA . PHE A 1 212 ? -7.528 -2.625 6.563 1.00 96.69 212 PHE A CA 1
ATOM 1694 C C . PHE A 1 212 ? -7.119 -1.254 7.112 1.00 96.69 212 PHE A C 1
ATOM 1696 O O . PHE A 1 212 ? -7.751 -0.244 6.797 1.00 96.69 212 PHE A O 1
ATOM 1703 N N . TYR A 1 213 ? -6.011 -1.205 7.850 1.00 96.38 213 TYR A N 1
ATOM 1704 C CA . TYR A 1 213 ? -5.407 0.048 8.307 1.00 96.38 213 TYR A CA 1
ATOM 1705 C C . TYR A 1 213 ? -3.876 0.012 8.233 1.00 96.38 213 TYR A C 1
ATOM 1707 O O . TYR A 1 213 ? -3.260 -1.053 8.288 1.00 96.38 213 TYR A O 1
ATOM 1715 N N . ALA A 1 214 ? -3.264 1.192 8.121 1.00 96.00 214 ALA A N 1
ATOM 1716 C CA . ALA A 1 214 ? -1.819 1.376 8.210 1.00 96.00 214 ALA A CA 1
ATOM 1717 C C . ALA A 1 214 ? -1.338 1.257 9.666 1.00 96.00 214 ALA A C 1
ATOM 1719 O O . ALA A 1 214 ? -1.965 1.808 10.571 1.00 96.00 214 ALA A O 1
ATOM 1720 N N . SER A 1 215 ? -0.216 0.580 9.899 1.00 95.25 215 SER A N 1
ATOM 1721 C CA . SER A 1 215 ? 0.348 0.379 11.233 1.00 95.25 215 SER A CA 1
ATOM 1722 C C . SER A 1 215 ? 1.874 0.398 11.226 1.00 95.25 215 SER A C 1
ATOM 1724 O O . SER A 1 215 ? 2.515 0.006 10.253 1.00 95.25 215 SER A O 1
ATOM 1726 N N . THR A 1 216 ? 2.438 0.818 12.355 1.00 93.44 216 THR A N 1
ATOM 1727 C CA . THR A 1 216 ? 3.862 0.705 12.709 1.00 93.44 216 THR A CA 1
ATOM 1728 C C . THR A 1 216 ? 4.078 -0.223 13.914 1.00 93.44 216 THR A C 1
ATOM 1730 O O . THR A 1 216 ? 5.180 -0.312 14.449 1.00 93.44 216 THR A O 1
ATOM 1733 N N . GLY A 1 217 ? 3.027 -0.915 14.376 1.00 91.44 217 GLY A N 1
ATOM 1734 C CA . GLY A 1 217 ? 3.093 -1.813 15.537 1.00 91.44 217 GLY A CA 1
ATOM 1735 C C . GLY A 1 217 ? 1.765 -2.024 16.263 1.00 91.44 217 GLY A C 1
ATOM 1736 O O . GLY A 1 217 ? 1.595 -3.043 16.927 1.00 91.44 217 GLY A O 1
ATOM 1737 N N . LEU A 1 218 ? 0.809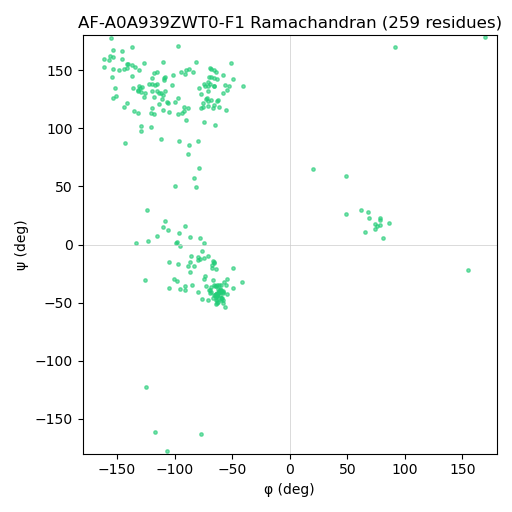 -1.101 16.113 1.00 91.44 218 LEU A N 1
ATOM 1738 C CA . LEU A 1 218 ? -0.507 -1.191 16.748 1.00 91.44 218 LEU A CA 1
ATOM 1739 C C . LEU A 1 218 ? -1.406 -2.240 16.080 1.00 91.44 218 LEU A C 1
ATOM 1741 O O . LEU A 1 218 ? -1.528 -2.306 14.849 1.00 91.44 218 LEU A O 1
ATOM 1745 N N . VAL A 1 219 ? -2.086 -3.022 16.915 1.00 90.25 219 VAL A N 1
ATOM 1746 C CA . VAL A 1 219 ? -3.071 -4.029 16.515 1.00 90.25 219 VAL A CA 1
ATOM 1747 C C . VAL A 1 219 ? -4.464 -3.562 16.925 1.00 90.25 219 VAL A C 1
ATOM 1749 O O . VAL A 1 219 ? -4.740 -3.433 18.113 1.00 90.25 219 VAL A O 1
ATOM 1752 N N . LEU A 1 220 ? -5.347 -3.321 15.958 1.00 92.31 220 LEU A N 1
ATOM 1753 C CA . LEU A 1 220 ? -6.741 -2.961 16.197 1.00 92.31 220 LEU A CA 1
ATOM 1754 C C . LEU A 1 220 ? -7.519 -4.212 16.632 1.00 92.31 220 LEU A C 1
ATOM 1756 O O . LEU A 1 220 ? -7.610 -5.185 15.881 1.00 92.31 220 LEU A O 1
ATOM 1760 N N . GLN A 1 221 ? -8.063 -4.180 17.846 1.00 89.94 221 GLN A N 1
ATOM 1761 C CA . GLN A 1 221 ? -8.851 -5.268 18.434 1.00 89.94 221 GLN A CA 1
ATOM 1762 C C . GLN A 1 221 ? -10.340 -5.103 18.139 1.00 89.94 221 GLN A C 1
ATOM 1764 O O . GLN A 1 221 ? -11.030 -6.079 17.856 1.00 89.94 221 GLN A O 1
ATOM 1769 N N . SER A 1 222 ? -10.844 -3.866 18.179 1.00 91.19 222 SER A N 1
ATOM 1770 C CA . SER A 1 222 ? -12.221 -3.568 17.795 1.00 91.19 222 SER A CA 1
ATOM 1771 C C . SER A 1 222 ? -12.389 -2.129 17.312 1.00 91.19 222 SER A C 1
ATOM 1773 O O . SER A 1 222 ? -11.673 -1.217 17.727 1.00 91.19 222 SER A O 1
ATOM 1775 N N . LEU A 1 223 ? -13.367 -1.926 16.427 1.00 91.81 223 LEU A N 1
ATOM 1776 C CA . LEU A 1 223 ? -13.840 -0.610 16.014 1.00 91.81 223 LEU A CA 1
ATOM 1777 C C . LEU A 1 223 ? -15.349 -0.660 15.795 1.00 91.81 223 LEU A C 1
ATOM 1779 O O . LEU A 1 223 ? -15.847 -1.378 14.924 1.00 91.81 223 LEU A O 1
ATOM 1783 N N . THR A 1 224 ? -16.079 0.125 16.580 1.00 89.19 224 THR A N 1
ATOM 1784 C CA . THR A 1 224 ? -17.540 0.242 16.506 1.00 89.19 224 THR A CA 1
ATOM 1785 C C . THR A 1 224 ? -17.927 1.677 16.181 1.00 89.19 224 THR A C 1
ATOM 1787 O O . THR A 1 224 ? -17.327 2.629 16.685 1.00 89.19 224 THR A O 1
ATOM 1790 N N . LEU A 1 225 ? -18.916 1.816 15.298 1.00 88.50 225 LEU A N 1
ATOM 1791 C CA . LEU A 1 225 ? -19.481 3.095 14.880 1.00 88.50 225 LEU A CA 1
ATOM 1792 C C . LEU A 1 225 ? -20.971 3.085 15.220 1.00 88.50 225 LEU A C 1
ATOM 1794 O O . LEU A 1 225 ? -21.766 2.496 14.485 1.00 88.50 225 LEU A O 1
ATOM 1798 N N . ASP A 1 226 ? -21.329 3.746 16.314 1.00 84.69 226 ASP A N 1
ATOM 1799 C CA . ASP A 1 226 ? -22.712 4.040 16.684 1.00 84.69 226 ASP A CA 1
ATOM 1800 C C . ASP A 1 226 ? -23.077 5.466 16.240 1.00 84.69 226 ASP A C 1
ATOM 1802 O O . ASP A 1 226 ? -22.226 6.232 15.784 1.00 84.69 226 ASP A O 1
ATOM 1806 N N . SER A 1 227 ? -24.356 5.842 16.325 1.00 79.62 227 SER A N 1
ATOM 1807 C CA . SER A 1 227 ? -24.858 7.119 15.785 1.00 79.62 227 SER A CA 1
ATOM 1808 C C . SER A 1 227 ? -24.115 8.367 16.284 1.00 79.62 227 SER A C 1
ATOM 1810 O O . SER A 1 227 ? -24.031 9.348 15.547 1.00 79.62 227 SER A O 1
ATOM 1812 N N . ASP A 1 228 ? -23.577 8.332 17.501 1.00 84.69 228 ASP A N 1
ATOM 1813 C CA . ASP A 1 228 ? -22.907 9.442 18.183 1.00 84.69 228 ASP A CA 1
ATOM 1814 C C . ASP A 1 228 ? -21.570 9.050 18.842 1.00 84.69 228 ASP A C 1
ATOM 1816 O O . ASP A 1 228 ? -20.909 9.899 19.445 1.00 84.69 228 ASP A O 1
ATOM 1820 N N . LYS A 1 229 ? -21.142 7.785 18.717 1.00 87.50 229 LYS A N 1
ATOM 1821 C CA . LYS A 1 229 ? -19.957 7.257 19.401 1.00 87.50 229 LYS A CA 1
ATOM 1822 C C . LYS A 1 229 ? -19.090 6.409 18.475 1.00 87.50 229 LYS A C 1
ATOM 1824 O O . LYS A 1 229 ? -19.572 5.526 17.773 1.00 87.50 229 LYS A O 1
ATOM 1829 N N . ILE A 1 230 ? -17.785 6.655 18.544 1.00 88.62 230 ILE A N 1
ATOM 1830 C CA . ILE A 1 230 ? -16.749 5.770 18.010 1.00 88.62 230 ILE A CA 1
ATOM 1831 C C . ILE A 1 230 ? -16.080 5.112 19.216 1.00 88.62 230 ILE A C 1
ATOM 1833 O O . ILE A 1 230 ? -15.589 5.827 20.092 1.00 88.62 230 ILE A O 1
ATOM 1837 N N . SER A 1 231 ? -16.075 3.780 19.276 1.00 90.06 231 SER A N 1
ATOM 1838 C CA . SER A 1 231 ? -15.284 3.039 20.270 1.00 90.06 231 SER A CA 1
ATOM 1839 C C . SER A 1 231 ? -14.195 2.256 19.551 1.00 90.06 231 SER A C 1
ATOM 1841 O O . SER A 1 231 ? -14.481 1.570 18.567 1.00 90.06 231 SER A O 1
ATOM 1843 N N . ILE A 1 232 ? -12.963 2.395 20.029 1.00 90.75 232 ILE A N 1
ATOM 1844 C CA . ILE A 1 232 ? -11.757 1.801 19.456 1.00 90.75 232 ILE A CA 1
ATOM 1845 C C . ILE A 1 232 ? -11.039 1.081 20.589 1.00 90.75 232 ILE A C 1
ATOM 1847 O O . ILE A 1 232 ? -10.913 1.645 21.671 1.00 90.75 232 ILE A O 1
ATOM 1851 N N . ASP A 1 233 ? -10.579 -0.133 20.319 1.00 89.69 233 ASP A N 1
ATOM 1852 C CA . ASP A 1 233 ? -9.702 -0.884 21.211 1.00 89.69 233 ASP A CA 1
ATOM 1853 C C . ASP A 1 233 ? -8.457 -1.306 20.431 1.00 89.69 233 ASP A C 1
ATOM 1855 O O . ASP A 1 233 ? -8.565 -1.816 19.308 1.00 89.69 233 ASP A O 1
ATOM 1859 N N . VAL A 1 234 ? -7.278 -1.055 20.994 1.00 91.06 234 VAL A N 1
ATOM 1860 C CA . VAL A 1 234 ? -5.986 -1.336 20.360 1.00 91.06 234 VAL A CA 1
ATOM 1861 C C . VAL A 1 234 ? -5.042 -2.009 21.342 1.00 91.06 234 VAL A C 1
ATOM 1863 O O . VAL A 1 234 ? -5.100 -1.799 22.546 1.00 91.06 234 VAL A O 1
ATOM 1866 N N . LEU A 1 235 ? -4.123 -2.793 20.793 1.00 88.56 235 LEU A N 1
ATOM 1867 C CA . LEU A 1 235 ? -3.051 -3.454 21.519 1.00 88.56 235 LEU A CA 1
ATOM 1868 C C . LEU A 1 235 ? -1.704 -3.032 20.927 1.00 88.56 235 LEU A C 1
ATOM 1870 O O . LEU A 1 235 ? -1.544 -3.008 19.703 1.00 88.56 235 LEU A O 1
ATOM 1874 N N . ASN A 1 236 ? -0.715 -2.771 21.782 1.00 88.06 236 ASN A N 1
ATOM 1875 C CA . ASN A 1 236 ? 0.684 -2.667 21.375 1.00 88.06 236 ASN A CA 1
ATOM 1876 C C . ASN A 1 236 ? 1.483 -3.847 21.953 1.00 88.06 236 ASN A C 1
ATOM 1878 O O . ASN A 1 236 ? 2.017 -3.744 23.055 1.00 88.06 236 ASN A O 1
ATOM 1882 N N . PRO A 1 237 ? 1.603 -4.973 21.227 1.00 81.81 237 PRO A N 1
ATOM 1883 C CA . PRO A 1 237 ? 2.187 -6.198 21.778 1.00 81.81 237 PRO A CA 1
ATOM 1884 C C . PRO A 1 237 ? 3.678 -6.065 22.130 1.00 81.81 237 PRO A C 1
ATOM 1886 O O . PRO A 1 237 ? 4.216 -6.916 22.833 1.00 81.81 237 PRO A O 1
ATOM 1889 N N . ASN A 1 238 ? 4.346 -5.014 21.644 1.00 80.44 238 ASN A N 1
ATOM 1890 C CA . ASN A 1 238 ? 5.778 -4.790 21.824 1.00 80.44 238 ASN A CA 1
ATOM 1891 C C . ASN A 1 238 ? 6.092 -3.688 22.845 1.00 80.44 238 ASN A C 1
ATOM 1893 O O . ASN A 1 238 ? 7.234 -3.229 22.900 1.00 80.44 238 ASN A O 1
ATOM 1897 N N . ASN A 1 239 ? 5.111 -3.240 23.634 1.00 77.50 239 ASN A N 1
ATOM 1898 C CA . ASN A 1 239 ? 5.330 -2.221 24.654 1.00 77.50 239 ASN A CA 1
ATOM 1899 C C . ASN A 1 239 ? 5.095 -2.762 26.067 1.00 77.50 239 ASN A C 1
ATOM 1901 O O . ASN A 1 239 ? 4.277 -3.645 26.294 1.00 77.50 239 ASN A O 1
ATOM 1905 N N . TYR A 1 240 ? 5.845 -2.223 27.028 1.00 74.06 240 TYR A N 1
ATOM 1906 C CA . TYR A 1 240 ? 5.734 -2.580 28.4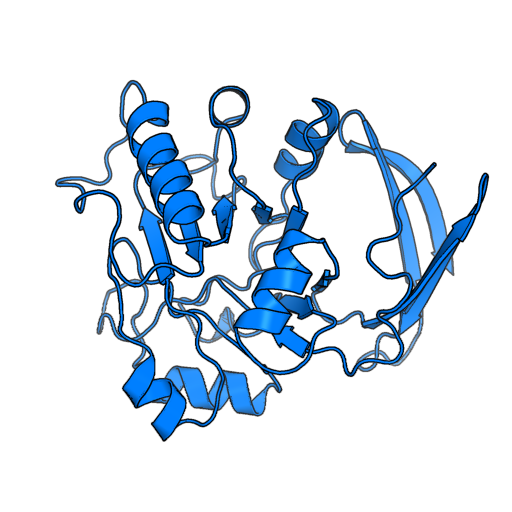48 1.00 74.06 240 TYR A CA 1
ATOM 1907 C C . TYR A 1 240 ? 4.664 -1.753 29.177 1.00 74.06 240 TYR A C 1
ATOM 1909 O O . TYR A 1 240 ? 4.291 -2.078 30.304 1.00 74.06 240 TYR A O 1
ATOM 1917 N N . ARG A 1 241 ? 4.217 -0.657 28.552 1.00 75.38 241 ARG A N 1
ATOM 1918 C CA . ARG A 1 241 ? 3.126 0.202 29.006 1.00 75.38 241 ARG A CA 1
ATOM 1919 C C . ARG A 1 241 ? 2.166 0.470 27.863 1.00 75.38 241 ARG A C 1
ATOM 1921 O O . ARG A 1 241 ? 2.581 0.874 26.779 1.00 75.38 241 ARG A O 1
ATOM 1928 N N . ASP A 1 242 ? 0.893 0.317 28.168 1.00 75.94 242 ASP A N 1
ATOM 1929 C CA . ASP A 1 242 ? -0.208 0.711 27.308 1.00 75.94 242 ASP A CA 1
ATOM 1930 C C . ASP A 1 242 ? -0.557 2.169 27.620 1.00 75.94 242 ASP A C 1
ATOM 1932 O O . ASP A 1 242 ? -1.462 2.448 28.394 1.00 75.94 242 ASP A O 1
ATOM 1936 N N . GLU A 1 243 ? 0.249 3.094 27.093 1.00 85.88 243 GLU A N 1
ATOM 1937 C CA . GLU A 1 243 ? -0.079 4.524 27.060 1.00 85.88 243 GLU A CA 1
ATOM 1938 C C . GLU A 1 243 ? -0.484 4.859 25.620 1.00 85.88 243 GLU A C 1
ATOM 1940 O O . GLU A 1 243 ? 0.333 4.768 24.694 1.00 85.88 243 GLU A O 1
ATOM 1945 N N . PHE A 1 244 ? -1.750 5.215 25.419 1.00 89.44 244 PHE A N 1
ATOM 1946 C CA . PHE A 1 244 ? -2.320 5.465 24.102 1.00 89.44 244 PHE A CA 1
ATOM 1947 C C . PHE A 1 244 ? -2.786 6.907 23.960 1.00 89.44 244 PHE A C 1
ATOM 1949 O O . PHE A 1 244 ? -3.443 7.484 24.824 1.00 89.44 244 PHE A O 1
ATOM 1956 N N . ASN A 1 245 ? -2.480 7.486 22.803 1.00 92.00 245 ASN A N 1
ATOM 1957 C CA . ASN A 1 245 ? -2.966 8.796 22.408 1.00 92.00 245 ASN A CA 1
ATOM 1958 C C . ASN A 1 245 ? -3.811 8.652 21.140 1.00 92.00 245 ASN A C 1
ATOM 1960 O O . ASN A 1 245 ? -3.303 8.333 20.064 1.00 92.00 245 ASN A O 1
ATOM 1964 N N . TYR A 1 246 ? -5.112 8.892 21.275 1.00 91.75 246 TYR A N 1
ATOM 1965 C CA . TYR A 1 246 ? -6.073 8.811 20.184 1.00 91.75 246 TYR A CA 1
ATOM 1966 C C . TYR A 1 246 ? -6.365 10.207 19.654 1.00 91.75 246 TYR A C 1
ATOM 1968 O O . TYR A 1 246 ? -6.842 11.068 20.396 1.00 91.75 246 TYR A O 1
ATOM 1976 N N . LYS A 1 247 ? -6.143 10.424 18.356 1.00 93.31 247 LYS A N 1
ATOM 1977 C CA . LYS A 1 247 ? -6.441 11.690 17.675 1.00 93.31 247 LYS A CA 1
ATOM 1978 C C . LYS A 1 247 ? -7.477 11.483 16.584 1.00 93.31 247 LYS A C 1
ATOM 1980 O O . LYS A 1 247 ? -7.301 10.657 15.694 1.00 93.31 247 LYS A O 1
ATOM 1985 N N . PHE A 1 248 ? -8.539 12.275 16.640 1.00 91.25 248 PHE A N 1
ATOM 1986 C CA . PHE A 1 248 ? -9.599 12.289 15.640 1.00 91.25 248 PHE A CA 1
ATOM 1987 C C . PHE A 1 248 ? -9.464 13.542 14.790 1.00 91.25 248 PHE A C 1
ATOM 1989 O O . PHE A 1 248 ? -9.529 14.656 15.314 1.00 91.25 248 PHE A O 1
ATOM 1996 N N . PHE A 1 249 ? -9.309 13.361 13.483 1.00 91.50 249 PHE A N 1
ATOM 1997 C CA . PHE A 1 249 ? -9.151 14.448 12.524 1.00 91.50 249 PHE A CA 1
ATOM 1998 C C . PHE A 1 249 ? -10.408 14.599 11.663 1.00 91.50 249 PHE A C 1
ATOM 2000 O O . PHE A 1 249 ? -11.086 13.625 11.341 1.00 91.50 249 PHE A O 1
ATOM 2007 N N . GLY A 1 250 ? -10.740 15.843 11.328 1.00 91.38 250 GLY A N 1
ATOM 2008 C CA . GLY A 1 250 ? -11.850 16.211 10.457 1.00 91.38 250 GLY A CA 1
ATOM 2009 C C . GLY A 1 250 ? -11.376 16.918 9.192 1.00 91.38 250 GLY A C 1
ATOM 2010 O O . GLY A 1 250 ? -10.201 16.877 8.831 1.00 91.38 250 GLY A O 1
ATOM 2011 N N . ALA A 1 251 ? -12.303 17.620 8.537 1.00 92.19 251 ALA A N 1
ATOM 2012 C CA . ALA A 1 251 ? -12.008 18.382 7.326 1.00 92.19 251 ALA A CA 1
ATOM 2013 C C . ALA A 1 251 ? -10.820 19.345 7.523 1.00 92.19 251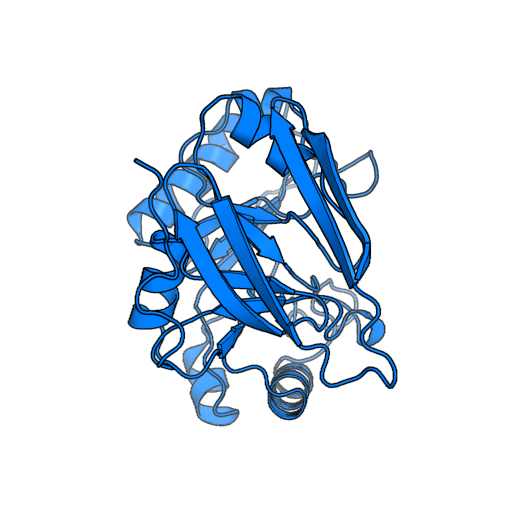 ALA A C 1
ATOM 2015 O O . ALA A 1 251 ? -10.700 20.026 8.544 1.00 92.19 251 ALA A O 1
ATOM 2016 N N . GLY A 1 252 ? -9.942 19.383 6.525 1.00 89.88 252 GLY A N 1
ATOM 2017 C CA . GLY A 1 252 ? -8.692 20.135 6.510 1.00 89.88 252 GLY A CA 1
ATOM 2018 C C . GLY A 1 252 ? -7.576 19.537 7.370 1.00 89.88 252 GLY A C 1
ATOM 2019 O O . GLY A 1 252 ? -6.621 20.252 7.657 1.00 89.88 252 GLY A O 1
ATOM 2020 N N . GLY A 1 253 ? -7.698 18.285 7.831 1.00 90.38 253 GLY A N 1
ATOM 2021 C CA . GLY A 1 253 ? -6.759 17.695 8.797 1.00 90.38 253 GLY A CA 1
ATOM 2022 C C . GLY A 1 253 ? -6.870 18.337 10.184 1.00 90.38 253 GLY A C 1
ATOM 2023 O O . GLY A 1 253 ? -5.927 18.333 10.974 1.00 90.38 253 GLY A O 1
ATOM 2024 N N . ARG A 1 254 ? -8.018 18.954 10.493 1.00 94.31 254 ARG A N 1
ATOM 2025 C CA . ARG A 1 254 ? -8.240 19.627 11.774 1.00 94.31 254 ARG A CA 1
ATOM 2026 C C . ARG A 1 254 ? -8.420 18.592 12.878 1.00 94.31 254 ARG A C 1
ATOM 2028 O O . ARG A 1 254 ? -9.346 17.789 12.809 1.00 94.31 254 ARG A O 1
ATOM 2035 N N . LEU A 1 255 ? -7.619 18.682 13.936 1.00 94.62 255 LEU A N 1
ATOM 2036 C CA . LEU A 1 255 ? -7.840 17.913 15.160 1.00 94.62 255 LEU A CA 1
ATOM 2037 C C . LEU A 1 255 ? -9.203 18.287 15.773 1.00 94.62 255 LEU A C 1
ATOM 2039 O O . LEU A 1 255 ? -9.445 19.446 16.118 1.00 94.62 255 LEU A O 1
ATOM 2043 N N . LEU A 1 256 ? -10.101 17.310 15.873 1.00 92.94 256 LEU A N 1
ATOM 2044 C CA . LEU A 1 256 ? -11.434 17.447 16.464 1.00 92.94 256 LEU A CA 1
ATOM 2045 C C . LEU A 1 256 ? -11.449 17.026 17.931 1.00 92.94 256 LEU A C 1
ATOM 2047 O O . LEU A 1 256 ? -12.146 17.638 18.739 1.00 92.94 256 LEU A O 1
ATOM 2051 N N . LYS A 1 257 ? -10.707 15.966 18.264 1.00 93.25 257 LYS A N 1
ATOM 2052 C CA . LYS A 1 257 ? -10.628 15.413 19.616 1.00 93.25 257 LYS A CA 1
ATOM 2053 C C . LYS A 1 257 ? -9.304 14.687 19.818 1.00 93.25 257 LYS A C 1
ATOM 2055 O O . LYS A 1 257 ? -8.819 14.025 18.904 1.00 93.25 257 LYS A O 1
ATOM 2060 N N . GLU A 1 258 ? -8.775 14.787 21.028 1.00 95.44 258 GLU A N 1
ATOM 2061 C CA . GLU A 1 258 ? -7.615 14.040 21.504 1.00 95.44 258 GLU A CA 1
ATOM 2062 C C . GLU A 1 258 ? -7.969 13.397 22.849 1.00 95.44 258 GLU A C 1
ATOM 2064 O O . GLU A 1 258 ? -8.605 14.038 23.691 1.00 95.44 258 GLU A O 1
ATOM 2069 N N . VAL A 1 259 ? -7.626 12.123 23.022 1.00 92.19 259 VAL A N 1
ATOM 2070 C CA . VAL A 1 259 ? -7.865 11.351 24.249 1.00 92.19 259 VAL A CA 1
ATOM 2071 C C . VAL A 1 259 ? -6.568 10.638 24.613 1.00 92.19 259 VAL A C 1
ATOM 2073 O O . VAL A 1 259 ? -5.948 10.033 23.742 1.00 92.19 259 VAL A O 1
ATOM 2076 N N . ASN A 1 260 ? -6.165 10.735 25.878 1.00 91.50 260 ASN A N 1
ATOM 2077 C CA . ASN A 1 260 ? -5.023 10.009 26.430 1.00 91.50 260 ASN A CA 1
ATOM 2078 C C . ASN A 1 260 ? -5.556 8.959 27.402 1.00 91.50 260 ASN A C 1
ATOM 2080 O O . ASN A 1 260 ? -6.342 9.322 28.283 1.00 91.50 260 ASN A O 1
ATOM 2084 N N . GLU A 1 261 ? -5.135 7.711 27.234 1.00 83.31 261 GLU A N 1
ATOM 2085 C CA . GLU A 1 261 ? -5.466 6.578 28.108 1.00 83.31 261 GLU A CA 1
ATOM 2086 C C . GLU A 1 261 ? -4.200 5.841 28.542 1.00 83.31 261 GLU A C 1
ATOM 2088 O O . GLU A 1 261 ? -3.252 5.773 27.723 1.00 83.31 261 GLU A O 1
#

Nearest PDB structures (foldseek):
  2anu-assembly2_F  TM=6.930E-01  e=1.579E-11  Thermotoga maritima MSB8
  2anu-assembly1_B  TM=6.929E-01  e=2.003E-11  Thermotoga maritima MSB8
  2anu-assembly1_C  TM=6.873E-01  e=3.038E-11  Thermotoga maritima MSB8
  2anu-assembly1_A  TM=6.842E-01  e=8.354E-11  Thermotoga maritima MSB8
  7rty-assembly2_B  TM=6.419E-01  e=6.795E-06  Pseudomonas syringae

Secondary structure (DSSP, 8-state):
----TTTTTTTSPEEEE---B--SS-TTSTT-S-HHHHHHHHHHTT--EEE---BT-----HHHHHHH--EEE-EEEEESSSEEEEET-SS-SSPPPS--PPPS--HHHHHHHHHHHHHTT-EEEE--TTSSGGGPPPHHHHHH-----EEEEEETTEE-SHHHHHHHTT---EEEEE--BSSGGGTTS-EEEEES-SSHHHHHHHHHHT-EEEESS-EEEEEEE-SS-EEEEEE-TT-SS---EEEEEEGGGEEEEEEE-

Foldseek 3Di:
DDDDLQPPQLVFDWAWEAEFAEACPDPPDLNNHHLVVPLLVCVVVRHQEYENAAELDWDDCVVVCVVRVHHYWTWYWDAALWIKILTRDRHRQADDDPDSDDDPDPQPRVLSSLVSSVVSVTAIEGEDLPPPPSSHPDLVSVVRRDNHAYYACEELVDGDPSRLSCVLVVDDHEYFYHLNDRDPVSPLSKTKTFRFDSHPVGRSVRSNSVRIHMDSQKDWNDWDDDPPDTDTDIDRPPDPDDWDWDFDADHSRDTPDIDID

Solvent-accessible surface area (backbone atoms only — not comparable to full-atom values): 14333 Å² total; per-residue (Å²): 132,88,83,65,54,48,77,86,26,72,90,43,64,71,35,36,33,38,58,43,27,30,50,55,67,37,82,93,46,63,12,36,47,47,48,84,65,51,52,58,53,44,47,76,73,59,39,51,32,37,17,53,21,27,74,58,37,62,52,84,35,68,67,56,24,67,74,72,74,39,47,50,46,33,12,20,16,46,63,52,52,58,45,28,32,29,36,49,27,95,57,70,73,56,83,72,66,97,61,65,66,77,59,98,70,58,53,65,67,53,39,47,36,26,51,46,19,48,72,60,68,27,48,21,27,39,44,48,38,57,38,68,78,89,48,34,54,50,68,71,54,60,74,68,54,64,84,54,46,30,32,29,33,32,29,54,91,41,68,35,69,61,51,35,53,48,45,54,73,74,45,92,59,44,57,37,18,18,23,60,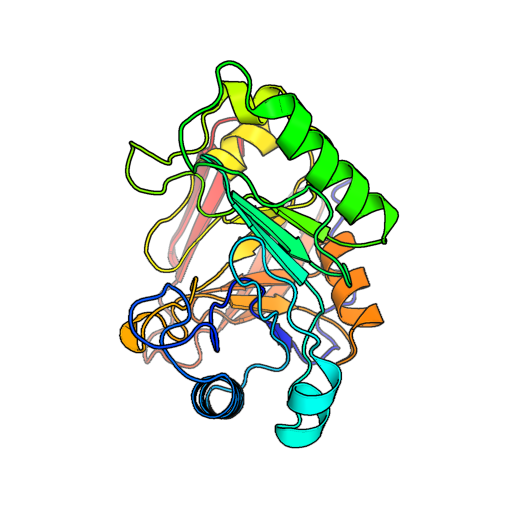27,47,50,84,90,30,62,81,46,21,22,25,44,33,40,34,59,100,46,73,66,44,41,52,50,20,60,76,60,50,21,49,44,51,33,72,67,65,41,80,66,46,68,47,80,55,102,88,46,78,51,76,41,73,43,54,89,90,54,98,65,88,73,46,77,50,76,42,66,46,74,75,56,37,81,75,48,75,48,78,83

Sequence (261 aa):
MFVNPYKDCFDKKPLRCTFHTHAGTGPGTCGAYEIDDVLPLYKELGYDSLCLSNHNLYTDPAEYEKKHGILLFPGYEYTKWEHMVCLGTDKVLVPHPETYAPLEDPVPPFQAAVDGCNADGGFPIVCHPNWPVEWAVSREFLDRVRRFRAIEAHNGQCGSNAWDHVLSQGRLIWGVGSDDFHRWWHLALAWNVVYADRDKASIMEALKKGAFYASTGLVLQSLTLDSDKISIDVLNPNNYRDEFNYKFFGAGGRLLKEVNE

Radius of gyration: 18.1 Å; Cα contacts (8 Å, |Δi|>4): 582; chains: 1; bounding box: 49×42×50 Å

Mean predicted aligned error: 4.32 Å

pLDDT: mean 92.49, std 7.08, range [55.94, 98.81]